Protein AF-A0A2N0MKH6-F1 (afdb_monomer_lite)

Structure (mmCIF, N/CA/C/O backbone):
data_AF-A0A2N0MKH6-F1
#
_entry.id   AF-A0A2N0MKH6-F1
#
loop_
_atom_site.group_PDB
_atom_site.id
_atom_site.type_symbol
_atom_site.label_atom_id
_atom_site.label_alt_id
_atom_site.label_comp_id
_atom_site.label_asym_id
_atom_site.label_entity_id
_atom_site.label_seq_id
_atom_site.pdbx_PDB_ins_code
_atom_site.Cartn_x
_atom_site.Cartn_y
_atom_site.Cartn_z
_atom_site.occupancy
_atom_site.B_iso_or_equiv
_atom_site.auth_seq_id
_atom_site.auth_comp_id
_atom_site.auth_asym_id
_atom_site.auth_atom_id
_atom_site.pdbx_PDB_model_num
ATOM 1 N N . MET A 1 1 ? 1.040 -14.514 -7.307 1.00 43.28 1 MET A N 1
ATOM 2 C CA . MET A 1 1 ? 0.356 -15.464 -6.395 1.00 43.28 1 MET A CA 1
ATOM 3 C C . MET A 1 1 ? 1.056 -15.602 -5.047 1.00 43.28 1 MET A C 1
ATOM 5 O O . MET A 1 1 ? 0.352 -15.608 -4.048 1.00 43.28 1 MET A O 1
ATOM 9 N N . GLU A 1 2 ? 2.393 -15.640 -4.971 1.00 41.84 2 GLU A N 1
ATOM 10 C CA . GLU A 1 2 ? 3.088 -15.714 -3.668 1.00 41.84 2 GLU A CA 1
ATOM 11 C C . GLU A 1 2 ? 2.855 -14.495 -2.769 1.00 41.84 2 GLU A C 1
ATOM 13 O O . GLU A 1 2 ? 2.613 -14.661 -1.583 1.00 41.84 2 GLU A O 1
ATOM 18 N N . VAL A 1 3 ? 2.811 -13.280 -3.322 1.00 47.44 3 VAL A N 1
ATOM 19 C CA . VAL A 1 3 ? 2.527 -12.060 -2.539 1.00 47.44 3 VAL A CA 1
ATOM 20 C C . VAL A 1 3 ? 1.121 -12.083 -1.932 1.00 47.44 3 VAL A C 1
ATOM 22 O O . VAL A 1 3 ? 0.944 -11.683 -0.789 1.00 47.44 3 VAL A O 1
ATOM 25 N N . VAL A 1 4 ? 0.133 -12.616 -2.658 1.00 45.94 4 VAL A N 1
ATOM 26 C CA . VAL A 1 4 ? -1.247 -12.766 -2.166 1.00 45.94 4 VAL A CA 1
ATOM 27 C C . VAL A 1 4 ? -1.306 -13.803 -1.046 1.00 45.94 4 VAL A C 1
ATOM 29 O O . VAL A 1 4 ? -1.965 -13.568 -0.041 1.00 45.94 4 VAL A O 1
ATOM 32 N N . TRP A 1 5 ? -0.569 -14.911 -1.171 1.00 51.84 5 TRP A N 1
ATOM 33 C CA . TRP A 1 5 ? -0.435 -15.906 -0.104 1.00 51.84 5 TRP A CA 1
ATOM 34 C C . TRP A 1 5 ? 0.293 -15.356 1.122 1.00 51.84 5 TRP A C 1
ATOM 36 O O . TRP A 1 5 ? -0.167 -15.568 2.237 1.00 51.84 5 TRP A O 1
ATOM 46 N N . VAL A 1 6 ? 1.377 -14.603 0.941 1.00 56.53 6 VAL A N 1
ATOM 47 C CA . VAL A 1 6 ? 2.110 -13.962 2.042 1.00 56.53 6 VAL A CA 1
ATOM 48 C C . VAL A 1 6 ? 1.250 -12.897 2.720 1.00 56.53 6 VAL A C 1
ATOM 50 O O . VAL A 1 6 ? 1.218 -12.845 3.945 1.00 56.53 6 VAL A O 1
ATOM 53 N N . ALA A 1 7 ? 0.497 -12.100 1.960 1.00 55.50 7 ALA A N 1
ATOM 54 C CA . ALA A 1 7 ? -0.448 -11.128 2.499 1.00 55.50 7 ALA A CA 1
ATOM 55 C C . ALA A 1 7 ? -1.605 -11.813 3.242 1.00 55.50 7 ALA A C 1
ATOM 57 O O . ALA A 1 7 ? -1.957 -11.378 4.332 1.00 55.50 7 ALA A O 1
ATOM 58 N N . LEU A 1 8 ? -2.147 -12.918 2.715 1.00 49.06 8 LEU A N 1
ATOM 59 C CA . LEU A 1 8 ? -3.172 -13.728 3.383 1.00 49.06 8 LEU A CA 1
ATOM 60 C C . LEU A 1 8 ? -2.652 -14.380 4.662 1.00 49.06 8 LEU A C 1
ATOM 62 O O . LEU A 1 8 ? -3.357 -14.382 5.663 1.00 49.06 8 LEU A O 1
ATOM 66 N N . VAL A 1 9 ? -1.426 -14.903 4.654 1.00 61.88 9 VAL A N 1
ATOM 67 C CA . VAL A 1 9 ? -0.789 -15.505 5.832 1.00 61.88 9 VAL A CA 1
ATOM 68 C C . VAL A 1 9 ? -0.462 -14.436 6.867 1.00 61.88 9 VAL A C 1
ATOM 70 O O . VAL A 1 9 ? -0.744 -14.635 8.042 1.00 61.88 9 VAL A O 1
ATOM 73 N N . ALA A 1 10 ? 0.061 -13.281 6.456 1.00 65.31 10 ALA A N 1
ATOM 74 C CA . ALA A 1 10 ? 0.315 -12.154 7.347 1.00 65.31 10 ALA A CA 1
ATOM 75 C C . ALA A 1 10 ? -0.990 -11.592 7.926 1.00 65.31 10 ALA A C 1
ATOM 77 O O . ALA A 1 10 ? -1.057 -11.302 9.117 1.00 65.31 10 ALA A O 1
ATOM 78 N N . PHE A 1 11 ? -2.047 -11.503 7.117 1.00 63.66 11 PHE A N 1
ATOM 79 C CA . PHE A 1 11 ? -3.376 -11.085 7.551 1.00 63.66 11 PHE A CA 1
ATOM 80 C C . PHE A 1 11 ? -4.000 -12.104 8.507 1.00 63.66 11 PHE A C 1
ATOM 82 O O . PHE A 1 11 ? -4.465 -11.724 9.575 1.00 63.66 11 PHE A O 1
ATOM 89 N N . ALA A 1 12 ? -3.954 -13.398 8.189 1.00 63.56 12 ALA A N 1
ATOM 90 C CA . ALA A 1 12 ? -4.432 -14.464 9.063 1.00 63.56 12 ALA A CA 1
ATOM 91 C C . ALA A 1 12 ? -3.624 -14.542 10.366 1.00 63.56 12 ALA A C 1
ATOM 93 O O . ALA A 1 12 ? -4.203 -14.760 11.426 1.00 63.56 12 ALA A O 1
ATOM 94 N N . ALA A 1 13 ? -2.312 -14.305 10.315 1.00 66.56 13 ALA A N 1
ATOM 95 C CA . ALA A 1 13 ? -1.457 -14.227 11.493 1.00 66.56 13 ALA A CA 1
ATOM 96 C C . ALA A 1 13 ? -1.773 -12.988 12.337 1.00 66.56 13 ALA A C 1
ATOM 98 O O . ALA A 1 13 ? -1.826 -13.090 13.557 1.00 66.56 13 ALA A O 1
ATOM 99 N N . LEU A 1 14 ? -2.039 -11.837 11.714 1.00 71.25 14 LEU A N 1
ATOM 100 C CA . LEU A 1 14 ? -2.413 -10.606 12.407 1.00 71.25 14 LEU A CA 1
ATOM 101 C C . LEU A 1 14 ? -3.806 -1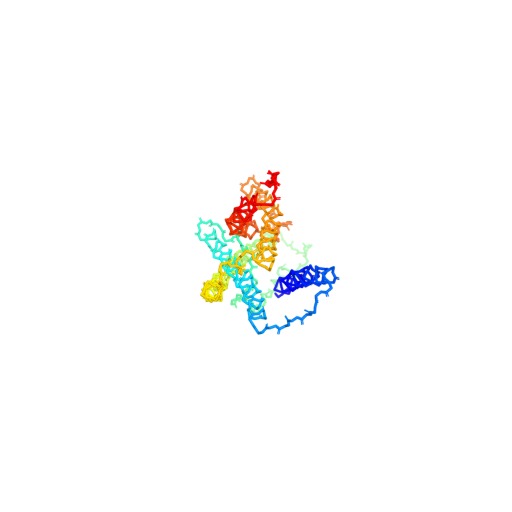0.719 13.035 1.00 71.25 14 LEU A C 1
ATOM 103 O O . LEU A 1 14 ? -3.975 -10.400 14.206 1.00 71.25 14 LEU A O 1
ATOM 107 N N . VAL A 1 15 ? -4.794 -11.219 12.291 1.00 65.62 15 VAL A N 1
ATOM 108 C CA . VAL A 1 15 ? -6.148 -11.490 12.795 1.00 65.62 15 VAL A CA 1
ATOM 109 C C . VAL A 1 15 ? -6.098 -12.555 13.884 1.00 65.62 15 VAL A C 1
ATOM 111 O O . VAL A 1 15 ? -6.703 -12.373 14.934 1.00 65.62 15 VAL A O 1
ATOM 114 N N . GLY A 1 16 ? -5.331 -13.627 13.680 1.00 68.25 16 GLY A N 1
ATOM 115 C CA . GLY A 1 16 ? -5.090 -14.663 14.679 1.00 68.25 16 GLY A CA 1
ATOM 116 C C . GLY A 1 16 ? -4.458 -14.091 15.943 1.00 68.25 16 GLY A C 1
ATOM 117 O O . GLY A 1 16 ? -4.950 -14.351 17.035 1.00 68.25 16 GLY A O 1
ATOM 118 N N . LEU A 1 17 ? -3.443 -13.236 15.814 1.00 69.69 17 LEU A N 1
ATOM 119 C CA . LEU A 1 17 ? -2.814 -12.545 16.938 1.00 69.69 17 LEU A CA 1
ATOM 120 C C . LEU A 1 17 ? -3.809 -11.626 17.650 1.00 69.69 17 LEU A C 1
ATOM 122 O O . LEU A 1 17 ? -3.893 -11.659 18.870 1.00 69.69 17 LEU A O 1
ATOM 126 N N . ILE A 1 18 ? -4.603 -10.849 16.914 1.00 68.88 18 ILE A N 1
ATOM 127 C CA . ILE A 1 18 ? -5.628 -9.965 17.480 1.00 68.88 18 ILE A CA 1
ATOM 128 C C . ILE A 1 18 ? -6.688 -10.780 18.223 1.00 68.88 18 ILE A C 1
ATOM 130 O O . ILE A 1 18 ? -7.057 -10.410 19.332 1.00 68.88 18 ILE A O 1
ATOM 134 N N . VAL A 1 19 ? -7.151 -11.901 17.666 1.00 69.50 19 VAL A N 1
ATOM 135 C CA . VAL A 1 19 ? -8.138 -12.789 18.301 1.00 69.50 19 VAL A CA 1
ATOM 136 C C . VAL A 1 19 ? -7.548 -13.481 19.527 1.00 69.50 19 VAL A C 1
ATOM 138 O O . VAL A 1 19 ? -8.212 -13.546 20.557 1.00 69.50 19 VAL A O 1
ATOM 141 N N . VAL A 1 20 ? -6.303 -13.951 19.460 1.00 70.31 20 VAL A N 1
ATOM 142 C CA . VAL A 1 20 ? -5.607 -14.581 20.592 1.00 70.31 20 VAL A CA 1
ATOM 143 C C . VAL A 1 20 ? -5.346 -13.568 21.700 1.00 70.31 20 VAL A C 1
ATOM 145 O O . VAL A 1 20 ? -5.555 -13.881 22.867 1.00 70.31 20 VAL A O 1
ATOM 148 N N . VAL A 1 21 ? -4.948 -12.342 21.364 1.00 68.31 21 VAL A N 1
ATOM 149 C CA . VAL A 1 21 ? -4.699 -11.281 22.346 1.00 68.31 21 VAL A CA 1
ATOM 150 C C . VAL A 1 21 ? -6.015 -10.772 22.929 1.00 68.31 21 VAL A C 1
ATOM 152 O O . VAL A 1 21 ? -6.148 -10.723 24.145 1.00 68.31 21 VAL A O 1
ATOM 155 N N . ALA A 1 22 ? -7.017 -10.449 22.109 1.00 62.84 22 ALA A N 1
ATOM 156 C CA . ALA A 1 22 ? -8.325 -9.998 22.587 1.00 62.84 22 ALA A CA 1
ATOM 157 C C . ALA A 1 22 ? -9.027 -11.087 23.409 1.00 62.84 22 ALA A C 1
ATOM 159 O O . ALA A 1 22 ? -9.495 -10.827 24.517 1.00 62.84 22 ALA A O 1
ATOM 160 N N . GLY A 1 23 ? -9.050 -12.316 22.890 1.00 70.19 23 GLY A N 1
ATOM 161 C CA . GLY A 1 23 ? -9.600 -13.485 23.564 1.00 70.19 23 GLY A CA 1
ATOM 162 C C . GLY A 1 23 ? -8.848 -13.791 24.853 1.00 70.19 23 GLY A C 1
ATOM 163 O O . GLY A 1 23 ? -9.475 -13.925 25.897 1.00 70.19 23 GLY A O 1
ATOM 164 N N . GLY A 1 24 ? -7.515 -13.815 24.813 1.00 71.75 24 GLY A N 1
ATOM 165 C CA . GLY A 1 24 ? -6.657 -14.060 25.971 1.00 71.75 24 GLY A CA 1
ATOM 166 C C . GLY A 1 24 ? -6.808 -13.001 27.059 1.00 71.75 24 GLY A C 1
ATOM 167 O O . GLY A 1 24 ? -6.931 -13.350 28.228 1.00 71.75 24 GLY A O 1
ATOM 168 N N . VAL A 1 25 ? -6.885 -11.719 26.695 1.00 69.56 25 VAL A N 1
ATOM 169 C CA . VAL A 1 25 ? -7.109 -10.614 27.642 1.00 69.56 25 VAL A CA 1
ATOM 170 C C . VAL A 1 25 ? -8.494 -10.715 28.281 1.00 69.56 25 VAL A C 1
ATOM 172 O O . VAL A 1 25 ? -8.607 -10.631 29.502 1.00 69.56 25 VAL A O 1
ATOM 175 N N . VAL A 1 26 ? -9.547 -10.952 27.493 1.00 71.19 26 VAL A N 1
ATOM 176 C CA . VAL A 1 26 ? -10.916 -11.121 28.015 1.00 71.19 26 VAL A CA 1
ATOM 177 C C . VAL A 1 26 ? -11.006 -12.342 28.935 1.00 71.19 26 VAL A C 1
ATOM 179 O O . VAL A 1 26 ? -11.590 -12.257 30.017 1.00 71.19 26 VAL A O 1
ATOM 182 N N . LEU A 1 27 ? -10.401 -13.461 28.534 1.00 70.06 27 LEU A N 1
ATOM 183 C CA . LEU A 1 27 ? -10.389 -14.706 29.298 1.00 70.06 27 LEU A CA 1
ATOM 184 C C . LEU A 1 27 ? -9.604 -14.547 30.606 1.00 70.06 27 LEU A C 1
ATOM 186 O O . LEU A 1 27 ? -10.096 -14.934 31.660 1.00 70.06 27 LEU A O 1
ATOM 190 N N . PHE A 1 28 ? -8.428 -13.917 30.558 1.00 70.75 28 PHE A N 1
ATOM 191 C CA . PHE A 1 28 ? -7.583 -13.660 31.725 1.00 70.75 28 PHE A CA 1
ATOM 192 C C . PHE A 1 28 ? -8.277 -12.755 32.746 1.00 70.75 28 PHE A C 1
ATOM 194 O O . PHE A 1 28 ? -8.277 -13.041 33.944 1.00 70.75 28 PHE A O 1
ATOM 201 N N . ILE A 1 29 ? -8.923 -11.685 32.278 1.00 69.62 29 ILE A N 1
ATOM 202 C CA . ILE A 1 29 ? -9.649 -10.759 33.151 1.00 69.62 29 ILE A CA 1
ATOM 203 C C . ILE A 1 29 ? -10.858 -11.453 33.787 1.00 69.62 29 ILE A C 1
ATOM 205 O O . ILE A 1 29 ? -11.062 -11.323 34.993 1.00 69.62 29 ILE A O 1
ATOM 209 N N . ARG A 1 30 ? -11.616 -12.255 33.026 1.00 66.00 30 ARG A N 1
ATOM 210 C CA . ARG A 1 30 ? -12.760 -13.008 33.570 1.00 66.00 30 ARG A CA 1
ATOM 211 C C . ARG A 1 30 ? -12.349 -14.131 34.523 1.00 66.00 30 ARG A C 1
ATOM 213 O O . ARG A 1 30 ? -12.992 -14.300 35.556 1.00 66.00 30 ARG A O 1
ATOM 220 N N . MET A 1 31 ? -11.254 -14.842 34.246 1.00 70.75 31 MET A N 1
ATOM 221 C CA . MET A 1 31 ? -10.686 -15.826 35.180 1.00 70.75 31 MET A CA 1
ATOM 222 C C . MET A 1 31 ? -10.274 -15.171 36.499 1.00 70.75 31 MET A C 1
ATOM 224 O O . MET A 1 31 ? -10.504 -15.736 37.567 1.00 70.75 31 MET A O 1
ATOM 228 N N . ARG A 1 32 ? -9.714 -13.958 36.437 1.00 72.75 32 ARG A N 1
ATOM 229 C CA . ARG A 1 32 ? -9.356 -13.187 37.631 1.00 72.75 32 ARG A CA 1
ATOM 230 C C . ARG A 1 32 ? -10.585 -12.702 38.408 1.00 72.75 32 ARG A C 1
ATOM 232 O O . ARG A 1 32 ? -10.528 -12.659 39.633 1.00 72.75 32 ARG A O 1
ATOM 239 N N . ALA A 1 33 ? -11.678 -12.370 37.720 1.00 70.31 33 ALA A N 1
ATOM 240 C CA . ALA A 1 33 ? -12.905 -11.851 38.328 1.00 70.31 33 ALA A CA 1
ATOM 241 C C . ALA A 1 33 ? -13.833 -12.932 38.926 1.00 70.31 33 ALA A C 1
ATOM 243 O O . ALA A 1 33 ? -14.736 -12.591 39.681 1.00 70.31 33 ALA A O 1
ATOM 244 N N . ARG A 1 34 ? -13.622 -14.227 38.621 1.00 66.69 34 ARG A N 1
ATOM 245 C CA . ARG A 1 34 ? -14.514 -15.350 39.005 1.00 66.69 34 ARG A CA 1
ATOM 246 C C . ARG A 1 34 ? -15.985 -15.153 38.598 1.00 66.69 34 ARG A C 1
ATOM 248 O O . ARG A 1 34 ? -16.878 -15.759 39.186 1.00 66.69 34 ARG A O 1
ATOM 255 N N . GLU A 1 35 ? -16.243 -14.329 37.590 1.00 61.34 35 GLU A N 1
ATOM 256 C CA . GLU A 1 35 ? -17.597 -14.078 37.102 1.00 61.34 35 GLU A CA 1
ATOM 257 C C . GLU A 1 35 ? -18.048 -15.181 36.131 1.00 61.34 35 GLU A C 1
ATOM 259 O O . GLU A 1 35 ? -17.262 -15.609 35.275 1.00 61.34 35 GLU A O 1
ATOM 264 N N . PRO A 1 36 ? -19.311 -15.641 36.211 1.00 62.75 36 PRO A N 1
ATOM 265 C CA . PRO A 1 36 ? -19.864 -16.560 35.226 1.00 62.75 36 PRO A CA 1
ATOM 266 C C . PRO A 1 36 ? -19.898 -15.899 33.839 1.00 62.75 36 PRO A C 1
ATOM 268 O O . PRO A 1 36 ? -20.269 -14.734 33.682 1.00 62.75 36 PRO A O 1
ATOM 271 N N . ILE A 1 37 ? -19.497 -16.650 32.810 1.00 61.22 37 ILE A N 1
ATOM 272 C CA . ILE A 1 37 ? -19.463 -16.177 31.422 1.00 61.22 37 ILE A CA 1
ATOM 273 C C . ILE A 1 37 ? -20.904 -16.057 30.908 1.00 61.22 37 ILE A C 1
ATOM 275 O O . ILE A 1 37 ? -21.441 -16.985 30.311 1.00 61.22 37 ILE A O 1
ATOM 279 N N . ASN A 1 38 ? -21.519 -14.894 31.099 1.00 62.78 38 ASN A N 1
ATOM 280 C CA . ASN A 1 38 ? -22.786 -14.573 30.450 1.00 62.78 38 ASN A CA 1
ATOM 281 C C . ASN A 1 38 ? -22.505 -14.165 28.995 1.00 62.78 38 ASN A C 1
ATOM 283 O O . ASN A 1 38 ? -22.033 -13.059 28.717 1.00 62.78 38 ASN A O 1
ATOM 287 N N . LEU A 1 39 ? -22.730 -15.098 28.066 1.00 69.50 39 LEU A N 1
ATOM 288 C CA . LEU A 1 39 ? -22.699 -14.872 26.616 1.00 69.50 39 LEU A CA 1
ATOM 289 C C . LEU A 1 39 ? -24.043 -14.308 26.151 1.00 69.50 39 LEU A C 1
ATOM 291 O O . LEU A 1 39 ? -24.776 -14.947 25.401 1.00 69.50 39 LEU A O 1
ATOM 295 N N . ASP A 1 40 ? -24.380 -13.118 26.634 1.00 82.19 40 ASP A N 1
ATOM 296 C CA . ASP A 1 40 ? -25.572 -12.424 26.161 1.00 82.19 40 ASP A CA 1
ATOM 297 C C . ASP A 1 40 ? -25.421 -12.057 24.671 1.00 82.19 40 ASP A C 1
ATOM 299 O O . ASP A 1 40 ? -24.330 -11.705 24.200 1.00 82.19 40 ASP A O 1
ATOM 303 N N . LEU A 1 41 ? -26.525 -12.114 23.924 1.00 84.19 41 LEU A N 1
ATOM 304 C CA . LEU A 1 41 ? -26.573 -11.809 22.494 1.00 84.19 41 LEU A CA 1
ATOM 305 C C . LEU A 1 41 ? -26.032 -10.402 22.212 1.00 84.19 41 LEU A C 1
ATOM 307 O O . LEU A 1 41 ? -25.327 -10.190 21.225 1.00 84.19 41 LEU A O 1
ATOM 311 N N . ARG A 1 42 ? -26.301 -9.451 23.113 1.00 86.19 42 ARG A N 1
ATOM 312 C CA . ARG A 1 42 ? -25.806 -8.074 23.010 1.00 86.19 42 ARG A CA 1
ATOM 313 C C . ARG A 1 42 ? -24.279 -8.003 23.070 1.00 86.19 42 ARG A C 1
ATOM 315 O O . ARG A 1 42 ? -23.670 -7.282 22.281 1.00 86.19 42 ARG A O 1
ATOM 322 N N . PHE A 1 43 ? -23.645 -8.779 23.951 1.00 83.19 43 PHE A N 1
ATOM 323 C CA . PHE A 1 43 ? -22.184 -8.850 24.034 1.00 83.19 43 PHE A CA 1
ATOM 324 C C . PHE A 1 43 ? -21.580 -9.473 22.769 1.00 83.19 43 PHE A C 1
ATOM 326 O O . PHE A 1 43 ? -20.622 -8.931 22.215 1.00 83.19 43 PHE A O 1
ATOM 333 N N . LEU A 1 44 ? -22.166 -10.573 22.283 1.00 84.12 44 LEU A N 1
ATOM 334 C CA . LEU A 1 44 ? -21.717 -11.250 21.063 1.00 84.12 44 LEU A CA 1
ATOM 335 C C . LEU A 1 44 ? -21.811 -10.337 19.835 1.00 84.12 44 LEU A C 1
ATOM 337 O O . LEU A 1 44 ? -20.858 -10.252 19.061 1.00 84.12 44 LEU A O 1
ATOM 341 N N . LEU A 1 45 ? -22.920 -9.607 19.691 1.00 88.25 45 LEU A N 1
ATOM 342 C CA . LEU A 1 45 ? -23.110 -8.657 18.598 1.00 88.25 45 LEU A CA 1
ATOM 343 C C . LEU A 1 45 ? -22.073 -7.528 18.643 1.00 88.25 45 LEU A C 1
ATOM 345 O O . LEU A 1 45 ? -21.501 -7.175 17.615 1.00 88.25 45 LEU A O 1
ATOM 349 N N . ARG A 1 46 ? -21.781 -6.983 19.830 1.00 87.81 46 ARG A N 1
ATOM 350 C CA . ARG A 1 46 ? -20.753 -5.943 19.987 1.00 87.81 46 ARG A CA 1
ATOM 351 C C . ARG A 1 46 ? -19.365 -6.458 19.634 1.00 87.81 46 ARG A C 1
ATOM 353 O O . ARG A 1 46 ? -18.645 -5.791 18.897 1.00 87.81 46 ARG A O 1
ATOM 360 N N . LEU A 1 47 ? -19.004 -7.650 20.105 1.00 83.75 47 LEU A N 1
ATOM 361 C CA . LEU A 1 47 ? -17.736 -8.281 19.744 1.00 83.75 47 LEU A CA 1
ATOM 362 C C . LEU A 1 47 ? -17.621 -8.467 18.224 1.00 83.75 47 LEU A C 1
ATOM 364 O O . LEU A 1 47 ? -16.605 -8.089 17.643 1.00 83.75 47 LEU A O 1
ATOM 368 N N . TYR A 1 48 ? -18.676 -8.978 17.582 1.00 87.12 48 TYR A N 1
ATOM 369 C CA . TYR A 1 48 ? -18.751 -9.114 16.127 1.00 87.12 48 TYR A CA 1
ATOM 370 C C . TYR A 1 48 ? -18.524 -7.773 15.417 1.00 87.12 48 TYR A C 1
ATOM 372 O O . TYR A 1 48 ? -17.640 -7.676 14.566 1.00 87.12 48 TYR A O 1
ATOM 380 N N . LEU A 1 49 ? -19.257 -6.724 15.805 1.00 91.75 49 LEU A N 1
ATOM 381 C CA . LEU A 1 49 ? -19.125 -5.397 15.200 1.00 91.75 49 LEU A CA 1
ATOM 382 C C . LEU A 1 49 ? -17.694 -4.869 15.315 1.00 91.75 49 LEU A C 1
ATOM 384 O O . LEU A 1 49 ? -17.158 -4.361 14.337 1.00 91.75 49 LEU A O 1
ATOM 388 N N . LEU A 1 50 ? -17.049 -5.014 16.475 1.00 88.62 50 LEU A N 1
ATOM 389 C CA . LEU A 1 50 ? -15.671 -4.558 16.667 1.00 88.62 50 LEU A CA 1
ATOM 390 C C . LEU A 1 50 ? -14.694 -5.300 15.756 1.00 88.62 50 LEU A C 1
ATOM 392 O O . LEU A 1 50 ? -13.877 -4.658 15.101 1.00 88.62 50 LEU A O 1
ATOM 396 N N . VAL A 1 51 ? -14.800 -6.627 15.674 1.00 85.25 51 VAL A N 1
ATOM 397 C CA . VAL A 1 51 ? -13.943 -7.439 14.798 1.00 85.25 51 VAL A CA 1
ATOM 398 C C . VAL A 1 51 ? -14.127 -7.036 13.336 1.00 85.25 51 VAL A C 1
ATOM 400 O O . VAL A 1 51 ? -13.141 -6.816 12.632 1.00 85.25 51 VAL A O 1
ATOM 403 N N . VAL A 1 52 ? -15.372 -6.874 12.881 1.00 90.50 52 VAL A N 1
ATOM 404 C CA . VAL A 1 52 ? -15.652 -6.511 11.486 1.00 90.50 52 VAL A CA 1
ATOM 405 C C . VAL A 1 52 ? -15.256 -5.068 11.176 1.00 90.50 52 VAL A C 1
ATOM 407 O O . VAL A 1 52 ? -14.767 -4.808 10.080 1.00 90.50 52 VAL A O 1
ATOM 410 N N . ILE A 1 53 ? -15.366 -4.135 12.128 1.00 93.31 53 ILE A N 1
ATOM 411 C CA . ILE A 1 53 ? -14.840 -2.769 11.968 1.00 93.31 53 ILE A CA 1
ATOM 412 C C . ILE A 1 53 ? -13.327 -2.806 11.740 1.00 93.31 53 ILE A C 1
ATOM 414 O O . ILE A 1 53 ? -12.847 -2.129 10.832 1.00 93.31 53 ILE A O 1
ATOM 418 N N . VAL A 1 54 ? -12.576 -3.598 12.517 1.00 90.50 54 VAL A N 1
ATOM 419 C CA . VAL A 1 54 ? -11.122 -3.739 12.315 1.00 90.50 54 VAL A CA 1
ATOM 420 C C . VAL A 1 54 ? -10.826 -4.356 10.951 1.00 90.50 54 VAL A C 1
ATOM 422 O O . VAL A 1 54 ? -10.020 -3.808 10.202 1.00 90.50 54 VAL A O 1
ATOM 425 N N . ALA A 1 55 ? -11.498 -5.453 10.596 1.00 87.75 55 ALA A N 1
ATOM 426 C CA . ALA A 1 55 ? -11.304 -6.112 9.307 1.00 87.75 55 ALA A CA 1
ATOM 427 C C . ALA A 1 55 ? -11.621 -5.174 8.128 1.00 87.75 55 ALA A C 1
ATOM 429 O O . ALA A 1 55 ? -10.815 -5.040 7.211 1.00 87.75 55 ALA A O 1
ATOM 430 N N . GLY A 1 56 ? -12.753 -4.467 8.182 1.00 92.44 56 GLY A N 1
ATOM 431 C CA . GLY A 1 56 ? -13.148 -3.485 7.174 1.00 92.44 56 GLY A CA 1
ATOM 432 C C . GLY A 1 56 ? -12.150 -2.335 7.060 1.00 92.44 56 GLY A C 1
ATOM 433 O O . GLY A 1 56 ? -11.799 -1.944 5.951 1.00 92.44 56 GLY A O 1
ATOM 434 N N . LEU A 1 57 ? -11.631 -1.839 8.189 1.00 95.69 57 LEU A N 1
ATOM 435 C CA . LEU A 1 57 ? -10.617 -0.784 8.208 1.00 95.69 57 LEU A CA 1
ATOM 436 C C . LEU A 1 57 ? -9.292 -1.244 7.582 1.00 95.69 57 LEU A C 1
ATOM 438 O O . LEU A 1 57 ? -8.649 -0.463 6.882 1.00 95.69 57 LEU A O 1
ATOM 442 N N . LEU A 1 58 ? -8.890 -2.502 7.785 1.00 92.62 58 LEU A N 1
ATOM 443 C CA . LEU A 1 58 ? -7.714 -3.081 7.127 1.00 92.62 58 LEU A CA 1
ATOM 444 C C . LEU A 1 58 ? -7.918 -3.203 5.609 1.00 92.62 58 LEU A C 1
ATOM 446 O O . LEU A 1 58 ? -7.047 -2.784 4.851 1.00 92.62 58 LEU A O 1
ATOM 450 N N . VAL A 1 59 ? -9.077 -3.698 5.157 1.00 95.06 59 VAL A N 1
ATOM 451 C CA . VAL A 1 59 ? -9.409 -3.785 3.719 1.00 95.06 59 VAL A CA 1
ATOM 452 C C . VAL A 1 59 ? -9.452 -2.391 3.083 1.00 95.06 59 VAL A C 1
ATOM 454 O O . VAL A 1 59 ? -8.873 -2.176 2.020 1.00 95.06 59 VAL A O 1
ATOM 457 N N . PHE A 1 60 ? -10.060 -1.419 3.767 1.00 97.12 60 PHE A N 1
ATOM 458 C CA . PHE A 1 60 ? -10.061 -0.016 3.352 1.00 97.12 60 PHE A CA 1
ATOM 459 C C . PHE A 1 60 ? -8.638 0.540 3.226 1.00 97.12 60 PHE A C 1
ATOM 461 O O . PHE A 1 60 ? -8.315 1.192 2.237 1.00 97.12 60 PHE A O 1
ATOM 468 N N . THR A 1 61 ? -7.774 0.250 4.204 1.00 96.19 61 THR A N 1
ATOM 469 C CA . THR A 1 61 ? -6.371 0.694 4.213 1.00 96.19 61 THR A CA 1
ATOM 470 C C . THR A 1 61 ? -5.601 0.109 3.032 1.00 96.19 61 THR A C 1
ATOM 472 O O . THR A 1 61 ? -4.863 0.836 2.370 1.00 96.19 61 THR A O 1
ATOM 475 N N . GLN A 1 62 ? -5.800 -1.177 2.727 1.00 95.00 62 GLN A N 1
ATOM 476 C CA . GLN A 1 62 ? -5.200 -1.823 1.558 1.00 95.00 62 GLN A CA 1
ATOM 477 C C . GLN A 1 62 ? -5.649 -1.144 0.257 1.00 95.00 62 GLN A C 1
ATOM 479 O O . GLN A 1 62 ? -4.817 -0.797 -0.580 1.00 95.00 62 GLN A O 1
ATOM 484 N N . GLY A 1 63 ? -6.952 -0.893 0.107 1.00 95.69 63 GLY A N 1
ATOM 485 C CA . GLY A 1 63 ? -7.498 -0.202 -1.062 1.00 95.69 63 GLY A CA 1
ATOM 486 C C . GLY A 1 63 ? -6.960 1.220 -1.232 1.00 95.69 63 GLY A C 1
ATOM 487 O O . GLY A 1 63 ? -6.512 1.593 -2.316 1.00 95.69 63 GLY A O 1
ATOM 488 N N . ALA A 1 64 ? -6.935 2.000 -0.149 1.00 98.00 64 ALA A N 1
ATOM 489 C CA . ALA A 1 64 ? -6.384 3.354 -0.142 1.00 98.00 64 ALA A CA 1
ATOM 490 C C . ALA A 1 64 ? -4.881 3.374 -0.470 1.00 98.00 64 ALA A C 1
ATOM 492 O O . ALA A 1 64 ? -4.433 4.218 -1.246 1.00 98.00 64 ALA A O 1
ATOM 493 N N . SER A 1 65 ? -4.115 2.413 0.049 1.00 96.81 65 SER A N 1
ATOM 494 C CA . SER A 1 65 ? -2.693 2.259 -0.264 1.00 96.81 65 SER A CA 1
ATOM 495 C C . SER A 1 65 ? -2.463 1.934 -1.747 1.00 96.81 65 SER A C 1
ATOM 497 O O . SER A 1 65 ? -1.659 2.594 -2.403 1.00 96.81 65 SER A O 1
ATOM 499 N N . ASN A 1 66 ? -3.227 0.998 -2.316 1.00 95.56 66 ASN A N 1
ATOM 500 C CA . ASN A 1 66 ? -3.159 0.657 -3.741 1.00 95.56 66 ASN A CA 1
ATOM 501 C C . ASN A 1 66 ? -3.539 1.843 -4.651 1.00 95.56 66 ASN A C 1
ATOM 503 O O . ASN A 1 66 ? -2.937 2.037 -5.708 1.00 95.56 66 ASN A O 1
ATOM 507 N N . LEU A 1 67 ? -4.490 2.683 -4.232 1.00 97.00 67 LEU A N 1
ATOM 508 C CA . LEU A 1 67 ? -4.819 3.918 -4.950 1.00 97.00 67 LEU A CA 1
ATOM 509 C C . LEU A 1 67 ? -3.693 4.950 -4.899 1.00 97.00 67 LEU A C 1
ATOM 511 O O . LEU A 1 67 ? -3.411 5.587 -5.912 1.00 97.00 67 LEU A O 1
ATOM 515 N N . LEU A 1 68 ? -3.025 5.105 -3.753 1.00 97.62 68 LEU A N 1
ATOM 516 C CA . LEU A 1 68 ? -1.846 5.969 -3.654 1.00 97.62 68 LEU A CA 1
ATOM 517 C C . LEU A 1 68 ? -0.701 5.461 -4.536 1.00 97.62 68 LEU A C 1
ATOM 519 O O . LEU A 1 68 ? -0.069 6.264 -5.213 1.00 97.62 68 LEU A O 1
ATOM 523 N N . LEU A 1 69 ? -0.476 4.145 -4.589 1.00 95.44 69 LEU A N 1
ATOM 524 C CA . LEU A 1 69 ? 0.481 3.507 -5.501 1.00 95.44 69 LEU A CA 1
ATOM 525 C C . LEU A 1 69 ? 0.210 3.869 -6.967 1.00 95.44 69 LEU A C 1
ATOM 527 O O . LEU A 1 69 ? 1.128 4.297 -7.675 1.00 95.44 69 LEU A O 1
ATOM 531 N N . ALA A 1 70 ? -1.047 3.743 -7.402 1.00 95.06 70 ALA A N 1
ATOM 532 C CA . ALA A 1 70 ? -1.470 4.130 -8.744 1.00 95.06 70 ALA A CA 1
ATOM 533 C C . ALA A 1 70 ? -1.308 5.643 -8.970 1.00 95.06 70 ALA A C 1
ATOM 535 O O . ALA A 1 70 ? -0.859 6.064 -10.034 1.00 95.06 70 ALA A O 1
ATOM 536 N N . GLY A 1 71 ? -1.597 6.455 -7.949 1.00 95.88 71 GLY A N 1
ATOM 537 C CA . GLY A 1 71 ? -1.369 7.898 -7.960 1.00 95.88 71 GLY A CA 1
ATOM 538 C C . GLY A 1 71 ? 0.103 8.264 -8.155 1.00 95.88 71 GLY A C 1
ATOM 539 O O . GLY A 1 71 ? 0.411 9.085 -9.013 1.00 95.88 71 GLY A O 1
ATOM 540 N N . PHE A 1 72 ? 1.021 7.620 -7.429 1.00 95.50 72 PHE A N 1
ATOM 541 C CA . PHE A 1 72 ? 2.466 7.823 -7.588 1.00 95.50 72 PHE A CA 1
ATOM 542 C C . PHE A 1 72 ? 2.951 7.433 -8.985 1.00 95.50 72 PHE A C 1
ATOM 544 O O . PHE A 1 72 ? 3.741 8.161 -9.580 1.00 95.50 72 PHE A O 1
ATOM 551 N N . ALA A 1 73 ? 2.433 6.332 -9.530 1.00 93.69 73 ALA A N 1
ATOM 552 C CA . ALA A 1 73 ? 2.745 5.897 -10.887 1.00 93.69 73 ALA A CA 1
ATOM 553 C C . ALA A 1 73 ? 2.217 6.871 -11.954 1.00 93.69 73 ALA A C 1
ATOM 555 O O . ALA A 1 73 ? 2.859 7.062 -12.979 1.00 93.69 73 ALA A O 1
ATOM 556 N N . ALA A 1 74 ? 1.066 7.507 -11.713 1.00 92.62 74 ALA A N 1
ATOM 557 C CA . ALA A 1 74 ? 0.477 8.466 -12.643 1.00 92.62 74 ALA A CA 1
ATOM 558 C C . ALA A 1 74 ? 1.219 9.814 -12.686 1.00 92.62 74 ALA A C 1
ATOM 560 O O . ALA A 1 74 ? 1.258 10.444 -13.739 1.00 92.62 74 ALA A O 1
ATOM 561 N N . ILE A 1 75 ? 1.783 10.269 -11.559 1.00 92.69 75 ILE A N 1
ATOM 562 C CA . ILE A 1 75 ? 2.522 11.545 -11.478 1.00 92.69 75 ILE A CA 1
ATOM 563 C C . ILE A 1 75 ? 4.024 11.401 -11.744 1.00 92.69 75 ILE A C 1
ATOM 565 O O . ILE A 1 75 ? 4.678 12.382 -12.088 1.00 92.69 75 ILE A O 1
ATOM 569 N N . GLY A 1 76 ? 4.575 10.209 -11.516 1.00 88.50 76 GLY A N 1
ATOM 570 C CA . GLY A 1 76 ? 5.997 9.915 -11.622 1.00 88.50 76 GLY A CA 1
ATOM 571 C C . GLY A 1 76 ? 6.258 8.811 -12.635 1.00 88.50 76 GLY A C 1
ATOM 572 O O . GLY A 1 76 ? 5.816 8.878 -13.777 1.00 88.50 76 GLY A O 1
ATOM 573 N N . ASP A 1 77 ? 7.000 7.796 -12.206 1.00 87.19 77 ASP A N 1
ATOM 574 C CA . ASP A 1 77 ? 7.333 6.641 -13.030 1.00 87.19 77 ASP A CA 1
ATOM 575 C C . ASP A 1 77 ? 6.616 5.394 -12.505 1.00 87.19 77 ASP A C 1
ATOM 577 O O . ASP A 1 77 ? 6.586 5.141 -11.297 1.00 87.19 77 ASP A O 1
ATOM 581 N N . ASN A 1 78 ? 6.082 4.570 -13.407 1.00 89.75 78 ASN A N 1
ATOM 582 C CA . ASN A 1 78 ? 5.460 3.301 -13.048 1.00 89.75 78 ASN A CA 1
ATOM 583 C C . ASN A 1 78 ? 6.421 2.403 -12.257 1.00 89.75 78 ASN A C 1
ATOM 585 O O . ASN A 1 78 ? 5.971 1.689 -11.363 1.00 89.75 78 ASN A O 1
ATOM 589 N N . GLN A 1 79 ? 7.729 2.456 -12.534 1.00 89.56 79 GLN A N 1
ATOM 590 C CA . GLN A 1 79 ? 8.717 1.616 -11.844 1.00 89.56 79 GLN A CA 1
ATOM 591 C C . GLN A 1 79 ? 8.965 2.013 -10.377 1.00 89.56 79 GLN A C 1
ATOM 593 O O . GLN A 1 79 ? 9.510 1.220 -9.610 1.00 89.56 79 GLN A O 1
ATOM 598 N N . PHE A 1 80 ? 8.529 3.209 -9.963 1.00 90.81 80 PHE A N 1
ATOM 599 C CA . PHE A 1 80 ? 8.534 3.618 -8.556 1.00 90.81 80 PHE A CA 1
ATOM 600 C C . PHE A 1 80 ? 7.535 2.800 -7.725 1.00 90.81 80 PHE A C 1
ATOM 602 O O . PHE A 1 80 ? 7.796 2.475 -6.563 1.00 90.81 80 PHE A O 1
ATOM 609 N N . SER A 1 81 ? 6.389 2.471 -8.327 1.00 92.31 81 SER A N 1
ATOM 610 C CA . SER A 1 81 ? 5.253 1.821 -7.666 1.00 92.31 81 SER A CA 1
ATOM 611 C C . SER A 1 81 ? 5.124 0.335 -7.994 1.00 92.31 81 SER A C 1
ATOM 613 O O . SER A 1 81 ? 4.690 -0.436 -7.141 1.00 92.31 81 SER A O 1
ATOM 615 N N . TYR A 1 82 ? 5.486 -0.075 -9.211 1.00 91.25 82 TYR A N 1
ATOM 616 C CA . TYR A 1 82 ? 5.172 -1.394 -9.755 1.00 91.25 82 TYR A CA 1
ATOM 617 C C . TYR A 1 82 ? 6.404 -2.124 -10.289 1.00 91.25 82 TYR A C 1
ATOM 619 O O . TYR A 1 82 ? 7.351 -1.528 -10.801 1.00 91.25 82 TYR A O 1
ATOM 627 N N . SER A 1 83 ? 6.360 -3.453 -10.197 1.00 88.88 83 SER A N 1
ATOM 628 C CA . SER A 1 83 ? 7.243 -4.346 -10.952 1.00 88.88 83 SER A CA 1
ATOM 629 C C . SER A 1 83 ? 6.604 -4.687 -12.301 1.00 88.88 83 SER A C 1
ATOM 631 O O . SER A 1 83 ? 5.388 -4.891 -12.344 1.00 88.88 83 SER A O 1
ATOM 633 N N . PRO A 1 84 ? 7.381 -4.814 -13.392 1.00 87.69 84 PRO A N 1
ATOM 634 C CA . PRO A 1 84 ? 6.842 -5.264 -14.667 1.00 87.69 84 PRO A CA 1
ATOM 635 C C . PRO A 1 84 ? 6.304 -6.691 -14.534 1.00 87.69 84 PRO A C 1
ATOM 637 O O . PRO A 1 84 ? 7.029 -7.606 -14.137 1.00 87.69 84 PRO A O 1
ATOM 640 N N . VAL A 1 85 ? 5.039 -6.889 -14.896 1.00 89.56 85 VAL A N 1
ATOM 641 C CA . VAL A 1 85 ? 4.467 -8.230 -15.043 1.00 89.56 85 VAL A CA 1
ATOM 642 C C . VAL A 1 85 ? 4.879 -8.790 -16.402 1.00 89.56 85 VAL A C 1
ATOM 644 O O . VAL A 1 85 ? 4.977 -8.060 -17.389 1.00 89.56 85 VAL A O 1
ATOM 647 N N . TYR A 1 86 ? 5.146 -10.093 -16.462 1.00 86.62 86 TYR A N 1
ATOM 648 C CA . TYR A 1 86 ? 5.438 -10.743 -17.732 1.00 86.62 86 TYR A CA 1
ATOM 649 C C . TYR A 1 86 ? 4.201 -10.720 -18.632 1.00 86.62 86 TYR A C 1
ATOM 651 O O . TYR A 1 86 ? 3.130 -11.183 -18.241 1.00 86.62 86 TYR A O 1
ATOM 659 N N . ILE A 1 87 ? 4.375 -10.216 -19.849 1.00 88.19 87 ILE A N 1
ATOM 660 C CA . ILE A 1 87 ? 3.345 -10.215 -20.881 1.00 88.19 87 ILE A CA 1
ATOM 661 C C . ILE A 1 87 ? 3.838 -10.956 -22.119 1.00 88.19 87 ILE A C 1
ATOM 663 O O . ILE A 1 87 ? 5.025 -10.919 -22.463 1.00 88.19 87 ILE A O 1
ATOM 667 N N . PHE A 1 88 ? 2.889 -11.589 -22.798 1.00 86.88 88 PHE A N 1
ATOM 668 C CA . PHE A 1 88 ? 3.109 -12.168 -24.111 1.00 86.88 88 PHE A CA 1
ATOM 669 C C . PHE A 1 88 ? 2.997 -11.076 -25.170 1.00 86.88 88 PHE A C 1
ATOM 671 O O . PHE A 1 88 ? 1.975 -10.396 -25.267 1.00 86.88 88 PHE A O 1
ATOM 678 N N . LEU A 1 89 ? 4.052 -10.920 -25.961 1.00 85.81 89 LEU A N 1
ATOM 679 C CA . LEU A 1 89 ? 4.051 -10.082 -27.150 1.00 85.81 89 LEU A CA 1
ATOM 680 C C . LEU A 1 89 ? 3.617 -10.926 -28.358 1.00 85.81 89 LEU A C 1
ATOM 682 O O . LEU A 1 89 ? 3.925 -12.119 -28.409 1.00 85.81 89 LEU A O 1
ATOM 686 N N . PRO A 1 90 ? 2.964 -10.336 -29.377 1.00 81.69 90 PRO A N 1
ATOM 687 C CA . PRO A 1 90 ? 2.582 -11.063 -30.591 1.00 81.69 90 PRO A CA 1
ATOM 688 C C . PRO A 1 90 ? 3.749 -11.810 -31.263 1.00 81.69 90 PRO A C 1
ATOM 690 O O . PRO A 1 90 ? 3.558 -12.898 -31.801 1.00 81.69 90 PRO A O 1
ATOM 693 N N . GLY A 1 91 ? 4.966 -11.258 -31.179 1.00 76.00 91 GLY A N 1
ATOM 694 C CA . GLY A 1 91 ? 6.188 -11.863 -31.717 1.00 76.00 91 GLY A CA 1
ATOM 695 C C . GLY A 1 91 ? 6.710 -13.084 -30.949 1.00 76.00 91 GLY A C 1
ATOM 696 O O . GLY A 1 91 ? 7.527 -13.816 -31.494 1.00 76.00 91 GLY A O 1
ATOM 697 N N . ASP A 1 92 ? 6.230 -13.360 -29.731 1.00 82.06 92 ASP A N 1
ATOM 698 C CA . ASP A 1 92 ? 6.695 -14.512 -28.936 1.00 82.06 92 ASP A CA 1
ATOM 699 C C . ASP A 1 92 ? 6.266 -15.859 -29.529 1.00 82.06 92 ASP A C 1
ATOM 701 O O . ASP A 1 92 ? 6.927 -16.875 -29.317 1.00 82.06 92 ASP A O 1
ATOM 705 N N . ASN A 1 93 ? 5.173 -15.857 -30.295 1.00 80.25 93 ASN A N 1
ATOM 706 C CA . ASN A 1 93 ? 4.671 -17.034 -31.002 1.00 80.25 93 ASN A CA 1
ATOM 707 C C . ASN A 1 93 ? 5.264 -17.175 -32.411 1.00 80.25 93 ASN A C 1
ATOM 709 O O . ASN A 1 93 ? 4.998 -18.171 -33.087 1.00 80.25 93 ASN A O 1
ATOM 713 N N . ALA A 1 94 ? 6.036 -16.189 -32.880 1.00 77.81 94 ALA A N 1
ATOM 714 C CA . ALA A 1 94 ? 6.689 -16.288 -34.175 1.00 77.81 94 ALA A CA 1
ATOM 715 C C . ALA A 1 94 ? 7.772 -17.381 -34.122 1.00 77.81 94 ALA A C 1
ATOM 717 O O . ALA A 1 94 ? 8.482 -17.496 -33.115 1.00 77.81 94 ALA A O 1
ATOM 718 N N . PRO A 1 95 ? 7.937 -18.188 -35.187 1.00 77.31 95 PRO A N 1
ATOM 719 C CA . PRO A 1 95 ? 9.069 -19.096 -35.292 1.00 77.31 95 PRO A CA 1
ATOM 720 C C . PRO A 1 95 ? 10.359 -18.321 -35.038 1.00 77.31 95 PRO A C 1
ATOM 722 O O . PRO A 1 95 ? 10.580 -17.271 -35.646 1.00 77.31 95 PRO A O 1
ATOM 725 N N . ARG A 1 96 ? 11.201 -18.819 -34.122 1.00 75.06 96 ARG A N 1
ATOM 726 C CA . ARG A 1 96 ? 12.492 -18.176 -33.862 1.00 75.06 96 ARG A CA 1
ATOM 727 C C . ARG A 1 96 ? 13.241 -18.067 -35.190 1.00 75.06 96 ARG A C 1
ATOM 729 O O . ARG A 1 96 ? 13.310 -19.077 -35.898 1.00 75.06 96 ARG A O 1
ATOM 736 N N . PRO A 1 97 ? 13.787 -16.887 -35.530 1.00 75.00 97 PRO A N 1
ATOM 737 C CA . PRO A 1 97 ? 14.550 -16.740 -36.755 1.00 75.00 97 PRO A CA 1
ATOM 738 C C . PRO A 1 97 ? 15.662 -17.787 -36.754 1.00 75.00 97 PRO A C 1
ATOM 740 O O . PRO A 1 97 ? 16.380 -17.940 -35.760 1.00 75.00 97 PRO A O 1
ATOM 743 N N . SER A 1 98 ? 15.741 -18.569 -37.831 1.00 81.25 98 SER A N 1
ATOM 744 C CA . SER A 1 98 ? 16.799 -19.563 -37.976 1.00 81.25 98 SER A CA 1
ATOM 745 C C . SER A 1 98 ? 18.158 -18.857 -37.940 1.00 81.25 98 SER A C 1
ATOM 747 O O . SER A 1 98 ? 18.260 -17.741 -38.459 1.00 81.25 98 SER A O 1
ATOM 749 N N . PRO A 1 99 ? 19.189 -19.470 -37.330 1.00 84.50 99 PRO A N 1
ATOM 750 C CA . PRO A 1 99 ? 20.529 -18.904 -37.350 1.00 84.50 99 PRO A CA 1
ATOM 751 C C . PRO A 1 99 ? 20.953 -18.611 -38.789 1.00 84.50 99 PRO A C 1
ATOM 753 O O . PRO A 1 99 ? 20.724 -19.431 -39.683 1.00 84.50 99 PRO A O 1
ATOM 756 N N . SER A 1 100 ? 21.548 -17.444 -39.016 1.00 85.12 100 SER A N 1
ATOM 757 C CA . SER A 1 100 ? 22.103 -17.100 -40.323 1.00 85.12 100 SER A CA 1
ATOM 758 C C . SER A 1 100 ? 23.211 -18.097 -40.693 1.00 85.12 100 SER A C 1
ATOM 760 O O . SER A 1 100 ? 23.931 -18.550 -39.800 1.00 85.12 100 SER A O 1
ATOM 762 N N . PRO A 1 101 ? 23.417 -18.424 -41.985 1.00 87.31 101 PRO A N 1
ATOM 763 C CA . PRO A 1 101 ? 24.557 -19.235 -42.418 1.00 87.31 101 PRO A CA 1
ATOM 764 C C . PRO A 1 101 ? 25.907 -18.726 -41.884 1.00 87.31 101 PRO A C 1
ATOM 766 O O . PRO A 1 101 ? 26.784 -19.530 -41.577 1.00 87.31 101 PRO A O 1
ATOM 769 N N . LEU A 1 102 ? 26.048 -17.407 -41.696 1.00 85.81 102 LEU A N 1
ATOM 770 C CA . LEU A 1 102 ? 27.237 -16.783 -41.103 1.00 85.81 102 LEU A CA 1
ATOM 771 C C . LEU A 1 102 ? 27.404 -17.095 -39.607 1.00 85.81 102 LEU A C 1
ATOM 773 O O . LEU A 1 102 ? 28.527 -17.173 -39.125 1.00 85.81 102 LEU A O 1
ATOM 777 N N . GLU A 1 103 ? 26.309 -17.300 -38.871 1.00 85.25 103 GLU A N 1
ATOM 778 C CA . GLU A 1 103 ? 26.340 -17.678 -37.449 1.00 85.25 103 GLU A CA 1
ATOM 779 C C . GLU A 1 103 ? 26.690 -19.157 -37.240 1.00 85.25 103 GLU A C 1
ATOM 781 O O . GLU A 1 103 ? 27.087 -19.547 -36.143 1.00 85.25 103 GLU A O 1
ATOM 786 N N . LEU A 1 104 ? 26.512 -19.979 -38.277 1.00 88.12 104 LEU A N 1
ATOM 787 C CA . LEU A 1 104 ? 26.802 -21.413 -38.258 1.00 88.12 104 LEU A CA 1
ATOM 788 C C . LEU A 1 104 ? 28.230 -21.739 -38.719 1.00 88.12 104 LEU A C 1
ATOM 790 O O . LEU A 1 104 ? 28.707 -22.844 -38.461 1.00 88.12 104 LEU A O 1
ATOM 794 N N . LYS A 1 105 ? 28.899 -20.808 -39.406 1.00 89.25 105 LYS A N 1
ATOM 795 C CA . LYS A 1 105 ? 30.270 -20.971 -39.902 1.00 89.25 105 LYS A CA 1
ATOM 796 C C . LYS A 1 105 ? 31.278 -20.827 -38.755 1.00 89.25 105 LYS A C 1
ATOM 798 O O . LYS A 1 105 ? 31.100 -19.988 -37.871 1.00 89.25 105 LYS A O 1
ATOM 803 N N . ASP A 1 106 ? 32.344 -21.632 -38.763 1.00 89.00 106 ASP A N 1
ATOM 804 C CA . ASP A 1 106 ? 33.408 -21.510 -37.759 1.00 89.00 106 ASP A CA 1
ATOM 805 C C . ASP A 1 106 ? 34.084 -20.135 -37.880 1.00 89.00 106 ASP A C 1
ATOM 807 O O . ASP A 1 106 ? 34.388 -19.659 -38.977 1.00 89.00 106 ASP A O 1
ATOM 811 N N . ARG A 1 107 ? 34.356 -19.490 -36.741 1.00 84.81 107 ARG A N 1
ATOM 812 C CA . ARG A 1 107 ? 34.993 -18.169 -36.694 1.00 84.81 107 ARG A CA 1
ATOM 813 C C . ARG A 1 107 ? 36.368 -18.161 -37.358 1.00 84.81 107 ARG A C 1
ATOM 815 O O . ARG A 1 107 ? 36.778 -17.124 -37.882 1.00 84.81 107 ARG A O 1
ATOM 822 N N . ALA A 1 108 ? 37.067 -19.298 -37.337 1.00 87.44 108 ALA A N 1
ATOM 823 C CA . ALA A 1 108 ? 38.361 -19.464 -37.992 1.00 87.44 108 ALA A CA 1
ATOM 824 C C . ALA A 1 108 ? 38.268 -19.440 -39.531 1.00 87.44 108 ALA A C 1
ATOM 826 O O . ALA A 1 108 ? 39.242 -19.082 -40.189 1.00 87.44 108 ALA A O 1
ATOM 827 N N . GLU A 1 109 ? 37.102 -19.764 -40.097 1.00 90.12 109 GLU A N 1
ATOM 828 C CA . GLU A 1 109 ? 36.866 -19.868 -41.543 1.00 90.12 109 GLU A CA 1
ATOM 829 C C . GLU A 1 109 ? 36.216 -18.612 -42.150 1.00 90.12 109 GLU A C 1
ATOM 831 O O . GLU A 1 109 ? 35.984 -18.551 -43.361 1.00 90.12 109 GLU A O 1
ATOM 836 N N . LEU A 1 110 ? 35.897 -17.606 -41.329 1.00 89.69 110 LEU A N 1
ATOM 837 C CA . LEU A 1 110 ? 35.333 -16.339 -41.795 1.00 89.69 110 LEU A CA 1
ATOM 838 C C . LEU A 1 110 ? 36.415 -15.468 -42.445 1.00 89.69 110 LEU A C 1
ATOM 840 O O . LEU A 1 110 ? 37.439 -15.168 -41.822 1.00 89.69 110 LEU A O 1
ATOM 844 N N . THR A 1 111 ? 36.146 -15.015 -43.668 1.00 93.38 111 THR A N 1
ATOM 845 C CA . THR A 1 111 ? 36.884 -13.917 -44.310 1.00 93.38 111 THR A CA 1
ATOM 846 C C . THR A 1 111 ? 36.633 -12.599 -43.572 1.00 93.38 111 THR A C 1
ATOM 848 O O . THR A 1 111 ? 35.650 -12.470 -42.843 1.00 93.38 111 THR A O 1
ATOM 851 N N . ASP A 1 112 ? 37.491 -11.594 -43.757 1.00 93.31 112 ASP A N 1
ATOM 852 C CA . ASP A 1 112 ? 37.339 -10.314 -43.048 1.00 93.31 112 ASP A CA 1
ATOM 853 C C . ASP A 1 112 ? 36.011 -9.603 -43.376 1.00 93.31 112 ASP A C 1
ATOM 855 O O . ASP A 1 112 ? 35.377 -9.069 -42.471 1.00 93.31 112 ASP A O 1
ATOM 859 N N . SER A 1 113 ? 35.532 -9.704 -44.624 1.00 92.31 113 SER A N 1
ATOM 860 C CA . SER A 1 113 ? 34.204 -9.205 -45.024 1.00 92.31 113 SER A CA 1
ATOM 861 C C . SER A 1 113 ? 33.071 -9.953 -44.311 1.00 92.31 113 SER A C 1
ATOM 863 O O . SER A 1 113 ? 32.159 -9.331 -43.780 1.00 92.31 113 SER A O 1
ATOM 865 N N . GLU A 1 114 ? 33.136 -11.289 -44.235 1.00 92.19 114 GLU A N 1
ATOM 866 C CA . GLU A 1 114 ? 32.110 -12.089 -43.547 1.00 92.19 114 GLU A CA 1
ATOM 867 C C . GLU A 1 114 ? 32.100 -11.846 -42.027 1.00 92.19 114 GLU A C 1
ATOM 869 O O . GLU A 1 114 ? 31.053 -11.957 -41.386 1.00 92.19 114 GLU A O 1
ATOM 874 N N . ARG A 1 115 ? 33.255 -11.520 -41.425 1.00 91.00 115 ARG A N 1
ATOM 875 C CA . ARG A 1 115 ? 33.339 -11.138 -40.003 1.00 91.00 115 ARG A CA 1
ATOM 876 C C . ARG A 1 115 ? 32.647 -9.807 -39.737 1.00 91.00 115 ARG A C 1
ATOM 878 O O . ARG A 1 115 ? 31.962 -9.688 -38.721 1.00 91.00 115 ARG A O 1
ATOM 885 N N . GLU A 1 116 ? 32.837 -8.832 -40.620 1.00 93.38 116 GLU A N 1
ATOM 886 C CA . GLU A 1 116 ? 32.168 -7.534 -40.538 1.00 93.38 116 GLU A CA 1
ATOM 887 C C . GLU A 1 116 ? 30.648 -7.710 -40.645 1.00 93.38 116 GLU A C 1
ATOM 889 O O . GLU A 1 116 ? 29.924 -7.298 -39.735 1.00 93.38 116 GLU A O 1
ATOM 894 N N . ASP A 1 117 ? 30.178 -8.456 -41.647 1.00 92.44 117 ASP A N 1
ATOM 895 C CA . ASP A 1 117 ? 28.755 -8.761 -41.838 1.00 92.44 117 ASP A CA 1
ATOM 896 C C . ASP A 1 117 ? 28.139 -9.481 -40.624 1.00 92.44 117 ASP A C 1
ATOM 898 O O . ASP A 1 117 ? 27.047 -9.133 -40.164 1.00 92.44 117 ASP A O 1
ATOM 902 N N . LEU A 1 118 ? 28.848 -10.463 -40.049 1.00 91.94 118 LEU A N 1
ATOM 903 C CA . LEU A 1 118 ? 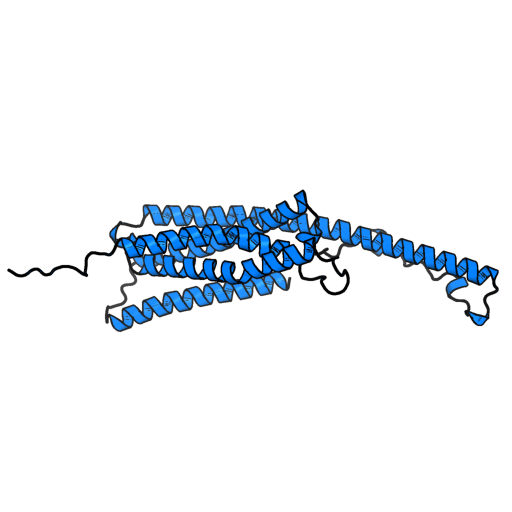28.403 -11.155 -38.837 1.00 91.94 118 LEU A CA 1
ATOM 904 C C . LEU A 1 118 ? 28.316 -10.202 -37.637 1.00 91.94 118 LEU A C 1
ATOM 906 O O . LEU A 1 118 ? 27.383 -10.303 -36.840 1.00 91.94 118 LEU A O 1
ATOM 910 N N . SER A 1 119 ? 29.273 -9.281 -37.492 1.00 91.25 119 SER A N 1
ATOM 911 C CA . SER A 1 119 ? 29.266 -8.306 -36.397 1.00 91.25 119 SER A CA 1
ATOM 912 C C . SER A 1 119 ? 28.067 -7.358 -36.481 1.00 91.25 119 SER A C 1
ATOM 914 O O . SER A 1 119 ? 27.415 -7.115 -35.464 1.00 91.25 119 SER A O 1
ATOM 916 N N . VAL A 1 120 ? 27.714 -6.913 -37.694 1.00 93.25 120 VAL A N 1
ATOM 917 C CA . VAL A 1 120 ? 26.534 -6.079 -37.956 1.00 93.25 120 VAL A CA 1
ATOM 918 C C . VAL A 1 120 ? 25.254 -6.850 -37.635 1.00 93.25 120 VAL A C 1
ATOM 920 O O . VAL A 1 120 ? 24.398 -6.335 -36.917 1.00 93.25 120 VAL A O 1
ATOM 923 N N . LEU A 1 121 ? 25.149 -8.108 -38.076 1.00 91.12 121 LEU A N 1
ATOM 924 C CA . LEU A 1 121 ? 23.986 -8.960 -37.811 1.00 91.12 121 LEU A CA 1
ATOM 925 C C . LEU A 1 121 ? 23.766 -9.185 -36.307 1.00 91.12 121 LEU A C 1
ATOM 927 O O . LEU A 1 121 ? 22.639 -9.085 -35.814 1.00 91.12 121 LEU A O 1
ATOM 931 N N . LEU A 1 122 ? 24.832 -9.489 -35.560 1.00 90.75 122 LEU A N 1
ATOM 932 C CA . LEU A 1 122 ? 24.744 -9.685 -34.112 1.00 90.75 122 LEU A CA 1
ATOM 933 C C . LEU A 1 122 ? 24.349 -8.391 -33.392 1.00 90.75 122 LEU A C 1
ATOM 935 O O . LEU A 1 122 ? 23.493 -8.446 -32.507 1.00 90.75 122 LEU A O 1
ATOM 939 N N . ALA A 1 123 ? 24.911 -7.250 -33.800 1.00 92.62 123 ALA A N 1
ATOM 940 C CA . ALA A 1 123 ? 24.559 -5.943 -33.251 1.00 92.62 123 ALA A CA 1
ATOM 941 C C . ALA A 1 123 ? 23.080 -5.596 -33.507 1.00 92.62 123 ALA A C 1
ATOM 943 O O . ALA A 1 123 ? 22.373 -5.185 -32.586 1.00 92.62 123 ALA A O 1
ATOM 944 N N . GLU A 1 124 ? 22.575 -5.837 -34.720 1.00 91.50 124 GLU A N 1
ATOM 945 C CA . GLU A 1 124 ? 21.164 -5.629 -35.072 1.00 91.50 124 GLU A CA 1
ATOM 946 C C . GLU A 1 124 ? 20.229 -6.526 -34.242 1.00 91.50 124 GLU A C 1
ATOM 948 O O . GLU A 1 124 ? 19.194 -6.078 -33.729 1.00 91.50 124 GLU A O 1
ATOM 953 N N . ARG A 1 125 ? 20.607 -7.797 -34.044 1.00 88.38 125 ARG A N 1
ATOM 954 C CA . ARG A 1 125 ? 19.836 -8.734 -33.216 1.00 88.38 125 ARG A CA 1
ATOM 955 C C . ARG A 1 125 ? 19.846 -8.326 -31.742 1.00 88.38 125 ARG A C 1
ATOM 957 O O . ARG A 1 125 ? 18.810 -8.418 -31.083 1.00 88.38 125 ARG A O 1
ATOM 964 N N . GLU A 1 126 ? 20.986 -7.896 -31.211 1.00 90.12 126 GLU A N 1
ATOM 965 C CA . GLU A 1 126 ? 21.108 -7.411 -29.832 1.00 90.12 126 GLU A CA 1
ATOM 966 C C . GLU A 1 126 ? 20.262 -6.154 -29.604 1.00 90.12 126 GLU A C 1
ATOM 968 O O . GLU A 1 126 ? 19.506 -6.078 -28.629 1.00 90.12 126 GLU A O 1
ATOM 973 N N . GLN A 1 127 ? 20.296 -5.212 -30.548 1.00 92.50 127 GLN A N 1
ATOM 974 C CA . GLN A 1 127 ? 19.464 -4.014 -30.513 1.00 92.50 127 GLN A CA 1
ATOM 975 C C . GLN A 1 127 ? 17.971 -4.368 -30.552 1.00 92.50 127 GLN A C 1
ATOM 977 O O . GLN A 1 127 ? 17.202 -3.871 -29.728 1.00 92.50 127 GLN A O 1
ATOM 982 N N . SER A 1 128 ? 17.564 -5.278 -31.442 1.00 89.19 128 SER A N 1
ATOM 983 C CA . SER A 1 128 ? 16.172 -5.740 -31.544 1.00 89.19 128 SER A CA 1
ATOM 984 C C . SER A 1 128 ? 15.695 -6.406 -30.251 1.00 89.19 128 SER A C 1
ATOM 986 O O . SER A 1 128 ? 14.598 -6.127 -29.770 1.00 89.19 128 SER A O 1
ATOM 988 N N . ARG A 1 129 ? 16.531 -7.253 -29.634 1.00 86.75 129 ARG A N 1
ATOM 989 C CA . ARG A 1 129 ? 16.228 -7.871 -28.333 1.00 86.75 129 ARG A CA 1
ATOM 990 C C . ARG A 1 129 ? 16.066 -6.829 -27.233 1.00 86.75 129 ARG A C 1
ATOM 992 O O . ARG A 1 129 ? 15.102 -6.902 -26.480 1.00 86.75 129 ARG A O 1
ATOM 999 N N . THR A 1 130 ? 16.963 -5.849 -27.179 1.00 90.00 130 THR A N 1
ATOM 1000 C CA . THR A 1 130 ? 16.915 -4.766 -26.188 1.00 90.00 130 THR A CA 1
ATOM 1001 C C . THR A 1 130 ? 15.639 -3.934 -26.338 1.00 90.00 130 THR A C 1
ATOM 1003 O O . THR A 1 130 ? 14.988 -3.611 -25.345 1.00 90.00 130 THR A O 1
ATOM 1006 N N . GLN A 1 131 ? 15.228 -3.639 -27.576 1.00 90.62 131 GLN A N 1
ATOM 1007 C CA . GLN A 1 131 ? 13.977 -2.931 -27.860 1.00 90.62 131 GLN A CA 1
ATOM 1008 C C . GLN A 1 131 ? 12.747 -3.738 -27.431 1.00 90.62 131 GLN A C 1
ATOM 1010 O O . GLN A 1 131 ? 11.883 -3.202 -26.740 1.00 90.62 131 GLN A O 1
ATOM 1015 N N . LEU A 1 132 ? 12.693 -5.031 -27.768 1.00 89.06 132 LEU A N 1
ATOM 1016 C CA . LEU A 1 132 ? 11.599 -5.922 -27.364 1.00 89.06 132 LEU A CA 1
ATOM 1017 C C . LEU A 1 132 ? 11.511 -6.075 -25.839 1.00 89.06 132 LEU A C 1
ATOM 1019 O O . LEU A 1 132 ? 10.418 -6.093 -25.274 1.00 89.06 132 LEU A O 1
ATOM 1023 N N . GLU A 1 133 ? 12.649 -6.173 -25.150 1.00 87.94 133 GLU A N 1
ATOM 1024 C CA . GLU A 1 133 ? 12.698 -6.240 -23.686 1.00 87.94 133 GLU A CA 1
ATOM 1025 C C . GLU A 1 133 ? 12.221 -4.930 -23.042 1.00 87.94 133 GLU A C 1
ATOM 1027 O O . GLU A 1 133 ? 11.451 -4.966 -22.076 1.00 87.94 133 GLU A O 1
ATOM 1032 N N . ALA A 1 134 ? 12.604 -3.778 -23.601 1.00 89.44 134 ALA A N 1
ATOM 1033 C CA . ALA A 1 134 ? 12.124 -2.471 -23.156 1.00 89.44 134 ALA A CA 1
ATOM 1034 C C . ALA A 1 134 ? 10.610 -2.308 -23.381 1.00 89.44 134 ALA A C 1
ATOM 1036 O O . ALA A 1 134 ? 9.897 -1.846 -22.485 1.00 89.44 134 ALA A O 1
ATOM 1037 N N . GLU A 1 135 ? 10.101 -2.739 -24.537 1.00 90.75 135 GLU A N 1
ATOM 1038 C CA . GLU A 1 135 ? 8.671 -2.729 -24.853 1.00 90.75 135 GLU A CA 1
ATOM 1039 C C . GLU A 1 135 ? 7.880 -3.635 -23.902 1.00 90.75 135 GLU A C 1
ATOM 1041 O O . GLU A 1 135 ? 6.888 -3.200 -23.308 1.00 90.75 135 GLU A O 1
ATOM 1046 N N . ARG A 1 136 ? 8.367 -4.859 -23.657 1.00 90.31 136 ARG A N 1
ATOM 1047 C CA . ARG A 1 136 ? 7.771 -5.780 -22.681 1.00 90.31 136 ARG A CA 1
ATOM 1048 C C . ARG A 1 136 ? 7.746 -5.173 -21.279 1.00 90.31 136 ARG A C 1
ATOM 1050 O O . ARG A 1 136 ? 6.726 -5.274 -20.601 1.00 90.31 136 ARG A O 1
ATOM 1057 N N . ARG A 1 137 ? 8.842 -4.543 -20.834 1.00 90.25 137 ARG A N 1
ATOM 1058 C CA . ARG A 1 137 ? 8.915 -3.884 -19.517 1.00 90.25 137 ARG A CA 1
ATOM 1059 C C . ARG A 1 137 ? 7.884 -2.764 -19.415 1.00 90.25 137 ARG A C 1
ATOM 1061 O O . ARG A 1 137 ? 7.170 -2.700 -18.418 1.00 90.25 137 ARG A O 1
ATOM 1068 N N . ARG A 1 138 ? 7.767 -1.923 -20.446 1.00 90.88 138 ARG A N 1
ATOM 1069 C CA . ARG A 1 138 ? 6.803 -0.813 -20.493 1.00 90.88 138 ARG A CA 1
ATOM 1070 C C . ARG A 1 138 ? 5.362 -1.305 -20.366 1.00 90.88 138 ARG A C 1
ATOM 1072 O O . ARG A 1 138 ? 4.645 -0.865 -19.472 1.00 90.88 138 ARG A O 1
ATOM 1079 N N . LEU A 1 139 ? 4.957 -2.224 -21.234 1.00 93.38 139 LEU A N 1
ATOM 1080 C CA . LEU A 1 139 ? 3.594 -2.754 -21.251 1.00 93.38 139 LEU A CA 1
ATOM 1081 C C . LEU A 1 139 ? 3.294 -3.597 -19.993 1.00 93.38 139 LEU A C 1
ATOM 1083 O O . LEU A 1 139 ? 2.185 -3.564 -19.466 1.00 93.38 139 LEU A O 1
ATOM 1087 N N . GLY A 1 140 ? 4.290 -4.312 -19.461 1.00 92.31 140 GLY A N 1
ATOM 1088 C CA . GLY A 1 140 ? 4.175 -5.049 -18.201 1.00 92.31 140 GLY A CA 1
ATOM 1089 C C . GLY A 1 140 ? 3.973 -4.143 -16.983 1.00 92.31 140 GLY A C 1
ATOM 1090 O O . GLY A 1 140 ? 3.208 -4.490 -16.084 1.00 92.31 140 GLY A O 1
ATOM 1091 N N . LEU A 1 141 ? 4.628 -2.976 -16.951 1.00 92.81 141 LEU A N 1
ATOM 1092 C CA . LEU A 1 141 ? 4.417 -1.945 -15.928 1.00 92.81 141 LEU A CA 1
ATOM 1093 C C . LEU A 1 141 ? 3.029 -1.306 -16.040 1.00 92.81 141 LEU A C 1
ATOM 1095 O O . LEU A 1 141 ? 2.366 -1.096 -15.027 1.00 92.81 141 LEU A O 1
ATOM 1099 N N . GLU A 1 142 ? 2.583 -1.020 -17.264 1.00 93.94 142 GLU A N 1
ATOM 1100 C CA . GLU A 1 142 ? 1.245 -0.485 -17.530 1.00 93.94 142 GLU A CA 1
ATOM 1101 C C . GLU A 1 142 ? 0.158 -1.456 -17.058 1.00 93.94 142 GLU A C 1
ATOM 1103 O O . GLU A 1 142 ? -0.731 -1.073 -16.297 1.00 93.94 142 GLU A O 1
ATOM 1108 N N . ARG A 1 143 ? 0.299 -2.744 -17.392 1.00 94.25 143 ARG A N 1
ATOM 1109 C CA . ARG A 1 143 ? -0.616 -3.788 -16.927 1.00 94.25 143 ARG A CA 1
ATOM 1110 C C . ARG A 1 143 ? -0.652 -3.889 -15.402 1.00 94.25 143 ARG A C 1
ATOM 1112 O O . ARG A 1 143 ? -1.738 -3.962 -14.833 1.00 94.25 143 ARG A O 1
ATOM 1119 N N . ALA A 1 144 ? 0.513 -3.877 -14.751 1.00 93.31 144 ALA A N 1
ATOM 1120 C CA . ALA A 1 144 ? 0.618 -3.938 -13.293 1.00 93.31 144 ALA A CA 1
ATOM 1121 C C . ALA A 1 144 ? -0.078 -2.749 -12.614 1.00 93.31 144 ALA A C 1
ATOM 1123 O O . ALA A 1 144 ? -0.784 -2.926 -11.620 1.00 93.31 144 ALA A O 1
ATOM 1124 N N . ARG A 1 145 ? 0.083 -1.544 -13.174 1.00 94.62 145 ARG A N 1
ATOM 1125 C CA . ARG A 1 145 ? -0.597 -0.337 -12.698 1.00 94.62 145 ARG A CA 1
ATOM 1126 C C . ARG A 1 145 ? -2.110 -0.469 -12.816 1.00 94.62 145 ARG A C 1
ATOM 1128 O O . ARG A 1 145 ? -2.817 -0.170 -11.857 1.00 94.62 145 ARG A O 1
ATOM 1135 N N . ASP A 1 146 ? -2.603 -0.917 -13.965 1.00 95.25 146 ASP A N 1
ATOM 1136 C CA . ASP A 1 146 ? -4.040 -1.027 -14.215 1.00 95.25 146 ASP A CA 1
ATOM 1137 C C . ASP A 1 146 ? -4.690 -2.093 -13.315 1.00 95.25 146 ASP A C 1
ATOM 1139 O O . ASP A 1 146 ? -5.759 -1.860 -12.751 1.00 95.25 146 ASP A O 1
ATOM 1143 N N . GLU A 1 147 ? -4.025 -3.234 -13.105 1.00 94.19 147 GLU A N 1
ATOM 1144 C CA . GLU A 1 147 ? -4.458 -4.244 -12.127 1.00 94.19 147 GLU A CA 1
ATOM 1145 C C . GLU A 1 147 ? -4.469 -3.682 -10.702 1.00 94.19 147 GLU A C 1
ATOM 1147 O O . GLU A 1 147 ? -5.472 -3.816 -9.999 1.00 94.19 147 GLU A O 1
ATOM 1152 N N . GLY A 1 148 ? -3.398 -2.992 -10.299 1.00 93.50 148 GLY A N 1
ATOM 1153 C CA . GLY A 1 148 ? -3.302 -2.365 -8.982 1.00 93.50 148 GLY A CA 1
ATOM 1154 C C . GLY A 1 148 ? -4.360 -1.282 -8.751 1.00 93.50 148 GLY A C 1
ATOM 1155 O O . GLY A 1 148 ? -4.891 -1.168 -7.647 1.00 93.50 148 GLY A O 1
ATOM 1156 N N . LEU A 1 149 ? -4.716 -0.518 -9.787 1.00 96.94 149 LEU A N 1
ATOM 1157 C CA . LEU A 1 149 ? -5.791 0.473 -9.739 1.00 96.94 149 LEU A CA 1
ATOM 1158 C C . LEU A 1 149 ? -7.154 -0.199 -9.527 1.00 96.94 149 LEU A C 1
ATOM 1160 O O . LEU A 1 149 ? -7.920 0.226 -8.659 1.00 96.94 149 LEU A O 1
ATOM 1164 N N . ILE A 1 150 ? -7.447 -1.262 -10.283 1.00 97.31 150 ILE A N 1
ATOM 1165 C CA . ILE A 1 150 ? -8.692 -2.033 -10.150 1.00 97.31 150 ILE A CA 1
ATOM 1166 C C . ILE A 1 150 ? -8.792 -2.651 -8.751 1.00 97.31 150 ILE A C 1
ATOM 1168 O O . ILE A 1 150 ? -9.837 -2.543 -8.101 1.00 97.31 150 ILE A O 1
ATOM 1172 N N . GLU A 1 151 ? -7.709 -3.260 -8.264 1.00 94.88 151 GLU A N 1
ATOM 1173 C CA . GLU A 1 151 ? -7.633 -3.827 -6.917 1.00 94.88 151 GLU A CA 1
ATOM 1174 C C . GLU A 1 151 ? -7.841 -2.742 -5.850 1.00 94.88 151 GLU A C 1
ATOM 1176 O O . GLU A 1 151 ? -8.634 -2.921 -4.922 1.00 94.88 151 GLU A O 1
ATOM 1181 N N . GLY A 1 152 ? -7.190 -1.587 -6.013 1.00 95.38 152 GLY A N 1
ATOM 1182 C CA . GLY A 1 152 ? -7.305 -0.448 -5.107 1.00 95.38 152 GLY A CA 1
ATOM 1183 C C . GLY A 1 152 ? -8.727 0.088 -4.993 1.00 95.38 152 GLY A C 1
ATOM 1184 O O . GLY A 1 152 ? -9.241 0.210 -3.881 1.00 95.38 152 GLY A O 1
ATOM 1185 N N . ILE A 1 153 ? -9.400 0.337 -6.120 1.00 98.06 153 ILE A N 1
ATOM 1186 C CA . ILE A 1 153 ? -10.802 0.785 -6.131 1.00 98.06 153 ILE A CA 1
ATOM 1187 C C . ILE A 1 153 ? -11.704 -0.271 -5.484 1.00 98.06 153 ILE A C 1
ATOM 1189 O O . ILE A 1 153 ? -12.535 0.063 -4.636 1.00 98.06 153 ILE A O 1
ATOM 1193 N N . SER A 1 154 ? -11.522 -1.545 -5.842 1.00 97.19 154 SER A N 1
ATOM 1194 C CA . SER A 1 154 ? -12.354 -2.645 -5.342 1.00 97.19 154 SER A CA 1
ATOM 1195 C C . SER A 1 154 ? -12.259 -2.776 -3.821 1.00 97.19 154 SER A C 1
ATOM 1197 O O . SER A 1 154 ? -13.282 -2.770 -3.132 1.00 97.19 154 SER A O 1
ATOM 1199 N N . PHE A 1 155 ? -11.042 -2.833 -3.273 1.00 96.44 155 PHE A N 1
ATOM 1200 C CA . PHE A 1 155 ? -10.841 -2.927 -1.828 1.00 96.44 155 PHE A CA 1
ATOM 1201 C C . PHE A 1 155 ? -11.207 -1.643 -1.091 1.00 96.44 155 PHE A C 1
ATOM 1203 O O . PHE A 1 155 ? -11.747 -1.730 0.010 1.00 96.44 155 PHE A O 1
ATOM 1210 N N . LEU A 1 156 ? -11.004 -0.464 -1.686 1.00 97.69 156 LEU A N 1
ATOM 1211 C CA . LEU A 1 156 ? -11.425 0.787 -1.061 1.00 97.69 156 LEU A CA 1
ATOM 1212 C C . LEU A 1 156 ? -12.945 0.800 -0.876 1.00 97.69 156 LEU A C 1
ATOM 1214 O O . LEU A 1 156 ? -13.420 1.041 0.231 1.00 97.69 156 LEU A O 1
ATOM 1218 N N . VAL A 1 157 ? -13.704 0.523 -1.941 1.00 98.38 157 VAL A N 1
ATOM 1219 C CA . VAL A 1 157 ? -15.173 0.569 -1.914 1.00 98.38 157 VAL A CA 1
ATOM 1220 C C . VAL A 1 157 ? -15.731 -0.497 -0.975 1.00 98.38 157 VAL A C 1
ATOM 1222 O O . VAL A 1 157 ? -16.539 -0.181 -0.102 1.00 98.38 157 VAL A O 1
ATOM 1225 N N . ILE A 1 158 ? -15.275 -1.746 -1.102 1.00 97.69 158 ILE A N 1
ATOM 1226 C CA . ILE A 1 158 ? -15.739 -2.846 -0.246 1.00 97.69 158 ILE A CA 1
ATOM 1227 C C . ILE A 1 158 ? -15.358 -2.585 1.215 1.00 97.69 158 ILE A C 1
ATOM 1229 O O . ILE A 1 158 ? -16.204 -2.688 2.104 1.00 97.69 158 ILE A O 1
ATOM 1233 N N . GLY A 1 159 ? -14.107 -2.197 1.468 1.00 96.00 159 GLY A N 1
ATOM 1234 C CA . GLY A 1 159 ? -13.613 -1.870 2.802 1.00 96.00 159 GLY A CA 1
ATOM 1235 C C . GLY A 1 159 ? -14.392 -0.724 3.439 1.00 96.00 159 GLY A C 1
ATOM 1236 O O . GLY A 1 159 ? -14.810 -0.843 4.588 1.00 96.00 159 GLY A O 1
ATOM 1237 N N . LEU A 1 160 ? -14.669 0.342 2.681 1.00 98.00 160 LEU A N 1
ATOM 1238 C CA . LEU A 1 160 ? -15.461 1.489 3.130 1.00 98.00 160 LEU A CA 1
ATOM 1239 C C . LEU A 1 160 ? -16.898 1.092 3.480 1.00 98.00 160 LEU A C 1
ATOM 1241 O O . LEU A 1 160 ? -17.410 1.527 4.509 1.00 98.00 160 LEU A O 1
ATOM 1245 N N . ILE A 1 161 ? -17.543 0.256 2.661 1.00 98.44 161 ILE A N 1
ATOM 1246 C CA . ILE A 1 161 ? -18.908 -0.224 2.920 1.00 98.44 161 ILE A CA 1
ATOM 1247 C C . ILE A 1 161 ? -18.940 -1.075 4.191 1.00 98.44 161 ILE A C 1
ATOM 1249 O O . ILE A 1 161 ? -19.780 -0.838 5.062 1.00 98.44 161 ILE A O 1
ATOM 1253 N N . ILE A 1 162 ? -18.024 -2.039 4.330 1.00 96.69 162 ILE A N 1
ATOM 1254 C CA . ILE A 1 162 ? -17.949 -2.908 5.512 1.00 96.69 162 ILE A CA 1
ATOM 1255 C C . ILE A 1 162 ? -17.661 -2.064 6.754 1.00 96.69 162 ILE A C 1
ATOM 1257 O O . ILE A 1 162 ? -18.442 -2.081 7.703 1.00 96.69 162 ILE A O 1
ATOM 1261 N N . TRP A 1 163 ? -16.584 -1.279 6.740 1.00 96.94 163 TRP A N 1
ATOM 1262 C CA . TRP A 1 163 ? -16.197 -0.440 7.869 1.00 96.94 163 TRP A CA 1
ATOM 1263 C C . TRP A 1 163 ? -17.297 0.560 8.239 1.00 96.94 163 TRP A C 1
ATOM 1265 O O . TRP A 1 163 ? -17.704 0.619 9.397 1.00 96.94 163 TRP A O 1
ATOM 1275 N N . GLY A 1 164 ? -17.823 1.302 7.263 1.00 97.38 164 GLY A N 1
ATOM 1276 C CA . GLY A 1 164 ? -18.814 2.352 7.479 1.00 97.38 164 GLY A CA 1
ATOM 1277 C C . GLY A 1 164 ? -20.142 1.821 8.014 1.00 97.38 164 GLY A C 1
ATOM 1278 O O . GLY A 1 164 ? -20.661 2.357 8.994 1.00 97.38 164 GLY A O 1
ATOM 1279 N N . SER A 1 165 ? -20.669 0.738 7.433 1.00 97.50 165 SER A N 1
ATOM 1280 C CA . SER A 1 165 ? -21.926 0.126 7.895 1.00 97.50 165 SER A CA 1
ATOM 1281 C C . SER A 1 165 ? -21.816 -0.422 9.320 1.00 97.50 165 SER A C 1
ATOM 1283 O O . SER A 1 165 ? -22.699 -0.178 10.144 1.00 97.50 165 SER A O 1
ATOM 1285 N N . HIS A 1 166 ? -20.713 -1.096 9.654 1.00 96.25 166 HIS A N 1
ATOM 1286 C CA . HIS A 1 166 ? -20.523 -1.683 10.983 1.00 96.25 166 HIS A CA 1
ATOM 1287 C C . HIS A 1 166 ? -20.187 -0.621 12.028 1.00 96.25 166 HIS A C 1
ATOM 1289 O O . HIS A 1 166 ? -20.653 -0.702 13.165 1.00 96.25 166 HIS A O 1
ATOM 1295 N N . PHE A 1 167 ? -19.441 0.417 11.647 1.00 94.94 167 PHE A N 1
ATOM 1296 C CA . PHE A 1 167 ? -19.195 1.570 12.505 1.00 94.94 167 PHE A CA 1
ATOM 1297 C C . PHE A 1 167 ? -20.491 2.330 12.815 1.00 94.94 167 PHE A C 1
ATOM 1299 O O . PHE A 1 167 ? -20.731 2.686 13.971 1.00 94.94 167 PHE A O 1
ATOM 1306 N N . ALA A 1 168 ? -21.362 2.523 11.819 1.00 95.25 168 ALA A N 1
ATOM 1307 C CA . ALA A 1 168 ? -22.689 3.101 12.021 1.00 95.25 168 ALA A CA 1
ATOM 1308 C C . ALA A 1 168 ? -23.552 2.221 12.940 1.00 95.25 168 ALA A C 1
ATOM 1310 O O . ALA A 1 168 ? -24.105 2.726 13.917 1.00 95.25 168 ALA A O 1
ATOM 1311 N N . GLY A 1 169 ? -23.579 0.904 12.699 1.00 93.38 169 GLY A N 1
ATOM 1312 C CA . GLY A 1 169 ? -24.275 -0.061 13.552 1.00 93.38 169 GLY A CA 1
ATOM 1313 C C . GLY A 1 169 ? -23.810 0.006 15.007 1.00 93.38 169 GLY A C 1
ATOM 1314 O O . GLY A 1 169 ? -24.628 0.145 15.915 1.00 93.38 169 GLY A O 1
ATOM 1315 N N . ARG A 1 170 ? -22.493 0.028 15.242 1.00 92.19 170 ARG A N 1
ATOM 1316 C CA . ARG A 1 170 ? -21.913 0.228 16.578 1.00 92.19 170 ARG A CA 1
ATOM 1317 C C . ARG A 1 170 ? -22.387 1.534 17.208 1.00 92.19 170 ARG A C 1
ATOM 1319 O O . ARG A 1 170 ? -22.786 1.546 18.369 1.00 92.19 170 ARG A O 1
ATOM 1326 N N . ARG A 1 171 ? -22.355 2.638 16.458 1.00 89.69 171 ARG A N 1
ATOM 1327 C CA . ARG A 1 171 ? -22.739 3.958 16.973 1.00 89.69 171 ARG A CA 1
ATOM 1328 C C . ARG A 1 171 ? -24.213 4.024 17.382 1.00 89.69 171 ARG A C 1
ATOM 1330 O O . ARG A 1 171 ? -24.516 4.776 18.306 1.00 89.69 171 ARG A O 1
ATOM 1337 N N . TRP A 1 172 ? -25.087 3.272 16.711 1.00 90.56 172 TRP A N 1
ATOM 1338 C CA . TRP A 1 172 ? -26.519 3.191 17.014 1.00 90.56 172 TRP A CA 1
ATOM 1339 C C . TRP A 1 172 ? -26.855 2.229 18.159 1.00 90.56 172 TRP A C 1
ATOM 1341 O O . TRP A 1 172 ? -27.811 2.481 18.883 1.00 90.56 172 TRP A O 1
ATOM 1351 N N . LEU A 1 173 ? -26.087 1.149 18.329 1.00 86.69 173 LEU A N 1
ATOM 1352 C CA . LEU A 1 173 ? -26.332 0.126 19.354 1.00 86.69 173 LEU A CA 1
ATOM 1353 C C . LEU A 1 173 ? -25.674 0.424 20.713 1.00 86.69 173 LEU A C 1
ATOM 1355 O O . LEU A 1 173 ? -26.194 -0.017 21.735 1.00 86.69 173 LEU A O 1
ATOM 1359 N N . GLU A 1 174 ? -24.529 1.117 20.745 1.00 84.62 174 GLU A N 1
ATOM 1360 C CA . GLU A 1 174 ? -23.766 1.314 21.988 1.00 84.62 174 GLU A CA 1
ATOM 1361 C C . GLU A 1 174 ? -24.288 2.469 22.854 1.00 84.62 174 GLU A C 1
ATOM 1363 O O . GLU A 1 174 ? -24.227 3.639 22.456 1.00 84.62 174 GLU A O 1
ATOM 1368 N N . ASN A 1 175 ? -24.675 2.130 24.087 1.00 84.44 175 ASN A N 1
ATOM 1369 C CA . ASN A 1 175 ? -24.990 3.083 25.158 1.00 84.44 175 ASN A CA 1
ATOM 1370 C C . ASN A 1 175 ? -23.715 3.748 25.729 1.00 84.44 175 ASN A C 1
ATOM 1372 O O . ASN A 1 175 ? -22.604 3.264 25.510 1.00 84.44 175 ASN A O 1
ATOM 1376 N N . GLU A 1 176 ? -23.845 4.837 26.500 1.00 77.94 176 GLU A N 1
ATOM 1377 C CA . GLU A 1 176 ? -22.686 5.549 27.083 1.00 77.94 176 GLU A CA 1
ATOM 1378 C C . GLU A 1 176 ? -21.819 4.657 27.988 1.00 77.94 176 GLU A C 1
ATOM 1380 O O . GLU A 1 176 ? -20.605 4.611 27.806 1.00 77.94 176 GLU A O 1
ATOM 1385 N N . GLU A 1 177 ? -22.426 3.850 28.863 1.00 75.94 177 GLU A N 1
ATOM 1386 C CA . GLU A 1 177 ? -21.701 2.889 29.715 1.00 75.94 177 GLU A CA 1
ATOM 1387 C C . GLU A 1 177 ? -20.940 1.831 28.897 1.00 75.94 177 GLU A C 1
ATOM 1389 O O . GLU A 1 177 ? -19.835 1.402 29.236 1.00 75.94 177 GLU A O 1
ATOM 1394 N N . GLU A 1 178 ? -21.510 1.419 27.764 1.00 80.19 178 GLU A N 1
ATOM 1395 C CA . GLU A 1 178 ? -20.894 0.444 26.870 1.00 80.19 178 GLU A CA 1
ATOM 1396 C C . GLU A 1 178 ? -19.688 1.029 26.126 1.00 80.19 178 GLU A C 1
ATOM 1398 O O . GLU A 1 178 ? -18.715 0.316 25.851 1.00 80.19 178 GLU A O 1
ATOM 1403 N N . ARG A 1 179 ? -19.695 2.333 25.844 1.00 79.06 179 ARG A N 1
ATOM 1404 C CA . ARG A 1 179 ? -18.564 3.020 25.207 1.00 79.06 179 ARG A CA 1
ATOM 1405 C C . ARG A 1 179 ? -17.343 3.086 26.116 1.00 79.06 179 ARG A C 1
ATOM 1407 O O . ARG A 1 179 ? -16.237 2.898 25.614 1.00 79.06 179 ARG A O 1
ATOM 1414 N N . ASP A 1 180 ? -17.545 3.220 27.423 1.00 80.88 180 ASP A N 1
ATOM 1415 C CA . ASP A 1 180 ? -16.459 3.237 28.413 1.00 80.88 180 ASP A CA 1
ATOM 1416 C C . ASP A 1 180 ? -16.067 1.843 28.932 1.00 80.88 180 ASP A C 1
ATOM 1418 O O . ASP A 1 180 ? -15.110 1.706 29.709 1.00 80.88 180 ASP A O 1
ATOM 1422 N N . SER A 1 181 ? -16.751 0.799 28.449 1.00 82.69 181 SER A N 1
ATOM 1423 C CA . SER A 1 181 ? -16.498 -0.594 28.817 1.00 82.69 181 SER A CA 1
ATOM 1424 C C . SER A 1 181 ? -15.088 -1.077 28.464 1.00 82.69 181 SER A C 1
ATOM 1426 O O . SER A 1 181 ? -14.417 -0.585 27.550 1.00 82.69 181 SER A O 1
ATOM 1428 N N . LEU A 1 182 ? -14.661 -2.136 29.155 1.00 80.81 182 LEU A N 1
ATOM 1429 C CA . LEU A 1 182 ? -13.374 -2.787 28.925 1.00 80.81 182 LEU A CA 1
ATOM 1430 C C . LEU A 1 182 ? -13.189 -3.254 27.473 1.00 80.81 182 LEU A C 1
ATOM 1432 O O . LEU A 1 182 ? -12.099 -3.125 26.925 1.00 80.81 182 LEU A O 1
ATOM 1436 N N . LEU A 1 183 ? -14.254 -3.745 26.834 1.00 82.00 183 LEU A N 1
ATOM 1437 C CA . LEU A 1 183 ? -14.216 -4.215 25.449 1.00 82.00 183 LEU A CA 1
ATOM 1438 C C . LEU A 1 183 ? -13.846 -3.082 24.477 1.00 82.00 183 LEU A C 1
ATOM 1440 O O . LEU A 1 183 ? -12.997 -3.264 23.604 1.00 82.00 183 LEU A O 1
ATOM 1444 N N . SER A 1 184 ? -14.427 -1.895 24.671 1.00 86.00 184 SER A N 1
ATOM 1445 C CA . SER A 1 184 ? -14.118 -0.700 23.879 1.00 86.00 184 SER A CA 1
ATOM 1446 C C . SER A 1 184 ? -12.674 -0.239 24.079 1.00 86.00 184 SER A C 1
ATOM 1448 O O . SER A 1 184 ? -12.014 0.132 23.107 1.00 86.00 184 SER A O 1
ATOM 1450 N N . ARG A 1 185 ? -12.158 -0.315 25.315 1.00 86.69 185 ARG A N 1
ATOM 1451 C CA . ARG A 1 185 ? -10.753 -0.002 25.630 1.00 86.69 185 ARG A CA 1
ATOM 1452 C C . ARG A 1 185 ? -9.801 -0.983 24.947 1.00 86.69 185 ARG A C 1
ATOM 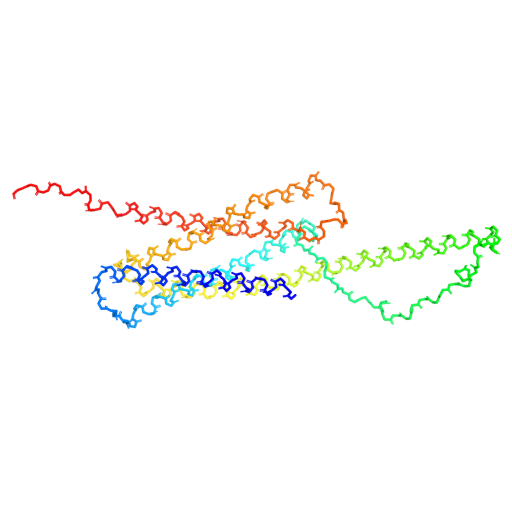1454 O O . ARG A 1 185 ? -8.866 -0.547 24.287 1.00 86.69 185 ARG A O 1
ATOM 1461 N N . VAL A 1 186 ? -10.080 -2.286 25.033 1.00 83.69 186 VAL A N 1
ATOM 1462 C CA . VAL A 1 186 ? -9.292 -3.337 24.365 1.00 83.69 186 VAL A CA 1
ATOM 1463 C C . VAL A 1 186 ? -9.281 -3.132 22.851 1.00 83.69 186 VAL A C 1
ATOM 1465 O O . VAL A 1 186 ? -8.210 -3.143 22.252 1.00 83.69 186 VAL A O 1
ATOM 1468 N N . TYR A 1 187 ? -10.440 -2.874 22.237 1.00 87.69 187 TYR A N 1
ATOM 1469 C CA . TYR A 1 187 ? -10.529 -2.529 20.814 1.00 87.69 187 TYR A CA 1
ATOM 1470 C C . TYR A 1 187 ? -9.632 -1.337 20.459 1.00 87.69 187 TYR A C 1
ATOM 1472 O O . TYR A 1 187 ? -8.830 -1.416 19.529 1.00 87.69 187 TYR A O 1
ATOM 1480 N N . LEU A 1 188 ? -9.742 -0.244 21.216 1.00 91.06 188 LEU A N 1
ATOM 1481 C CA . LEU A 1 188 ? -9.007 0.989 20.953 1.00 91.06 188 LEU A CA 1
ATOM 1482 C C . LEU A 1 188 ? -7.494 0.773 21.075 1.00 91.06 188 LEU A C 1
ATOM 1484 O O . LEU A 1 188 ? -6.733 1.215 20.212 1.00 91.06 188 LEU A O 1
ATOM 1488 N N . THR A 1 189 ? -7.062 0.033 22.097 1.00 87.06 189 THR A N 1
ATOM 1489 C CA . THR A 1 189 ? -5.667 -0.377 22.279 1.00 87.06 189 THR A CA 1
ATOM 1490 C C . THR A 1 189 ? -5.181 -1.245 21.119 1.00 87.06 189 THR A C 1
ATOM 1492 O O . THR A 1 189 ? -4.121 -0.963 20.566 1.00 87.06 189 THR A O 1
ATOM 1495 N N . LEU A 1 190 ? -5.949 -2.255 20.697 1.00 85.56 190 LEU A N 1
ATOM 1496 C CA . LEU A 1 190 ? -5.553 -3.167 19.617 1.00 85.56 190 LEU A CA 1
ATOM 1497 C C . LEU A 1 190 ? -5.398 -2.451 18.277 1.00 85.56 190 LEU A C 1
ATOM 1499 O O . LEU A 1 190 ? -4.393 -2.650 17.595 1.00 85.56 190 LEU A O 1
ATOM 1503 N N . VAL A 1 191 ? -6.353 -1.594 17.910 1.00 89.75 191 VAL A N 1
ATOM 1504 C CA . VAL A 1 191 ? -6.272 -0.814 16.667 1.00 89.75 191 VAL A CA 1
ATOM 1505 C C . VAL A 1 191 ? -5.076 0.136 16.716 1.00 89.75 191 VAL A C 1
ATOM 1507 O O . VAL A 1 191 ? -4.286 0.175 15.773 1.00 89.75 191 VAL A O 1
ATOM 1510 N N . THR A 1 192 ? -4.878 0.832 17.841 1.00 94.19 192 THR A N 1
ATOM 1511 C CA . THR A 1 192 ? -3.735 1.741 18.022 1.00 94.19 192 THR A CA 1
ATOM 1512 C C . THR A 1 192 ? -2.399 1.012 17.880 1.00 94.19 192 THR A C 1
ATOM 1514 O O . THR A 1 192 ? -1.524 1.492 17.162 1.00 94.19 192 THR A O 1
ATOM 1517 N N . ILE A 1 193 ? -2.237 -0.153 18.518 1.00 88.69 193 ILE A N 1
ATOM 1518 C CA . ILE A 1 193 ? -1.016 -0.966 18.411 1.00 88.69 193 ILE A CA 1
ATOM 1519 C C . ILE A 1 193 ? -0.820 -1.448 16.974 1.00 88.69 193 ILE A C 1
ATOM 1521 O O . ILE A 1 193 ? 0.275 -1.315 16.439 1.00 88.69 193 ILE A O 1
ATOM 1525 N N . THR A 1 194 ? -1.872 -1.967 16.336 1.00 86.69 194 THR A N 1
ATOM 1526 C CA . THR A 1 194 ? -1.798 -2.525 14.976 1.00 86.69 194 THR A CA 1
ATOM 1527 C C . THR A 1 194 ? -1.291 -1.485 13.980 1.00 86.69 194 THR A C 1
ATOM 1529 O O . THR A 1 194 ? -0.258 -1.685 13.342 1.00 86.69 194 THR A O 1
ATOM 1532 N N . PHE A 1 195 ? -1.968 -0.338 13.881 1.00 92.31 195 PHE A N 1
ATOM 1533 C CA . PHE A 1 195 ? -1.571 0.717 12.947 1.00 92.31 195 PHE A CA 1
ATOM 1534 C C . PHE A 1 195 ? -0.275 1.421 13.370 1.00 92.31 195 PHE A C 1
ATOM 1536 O O . PHE A 1 195 ? 0.497 1.844 12.506 1.00 92.31 195 PHE A O 1
ATOM 1543 N N . GLY A 1 196 ? 0.002 1.497 14.675 1.00 92.88 196 GLY A N 1
ATOM 1544 C CA . GLY A 1 196 ? 1.256 2.028 15.204 1.00 92.88 196 GLY A CA 1
ATOM 1545 C C . GLY A 1 196 ? 2.460 1.189 14.792 1.00 92.88 196 GLY A C 1
ATOM 1546 O O . GLY A 1 196 ? 3.413 1.733 14.246 1.00 92.88 196 GLY A O 1
ATOM 1547 N N . VAL A 1 197 ? 2.403 -0.134 14.969 1.00 89.75 197 VAL A N 1
ATOM 1548 C CA . VAL A 1 197 ? 3.482 -1.051 14.567 1.00 89.75 197 VAL A CA 1
ATOM 1549 C C . VAL A 1 197 ? 3.707 -0.999 13.058 1.00 89.75 197 VAL A C 1
ATOM 1551 O O . VAL A 1 197 ? 4.847 -0.828 12.633 1.00 89.75 197 VAL A O 1
ATOM 1554 N N . ILE A 1 198 ? 2.639 -1.078 12.252 1.00 87.88 198 ILE A N 1
ATOM 1555 C CA . ILE A 1 198 ? 2.734 -0.978 10.784 1.00 87.88 198 ILE A CA 1
ATOM 1556 C C . ILE A 1 198 ? 3.451 0.321 10.389 1.00 87.88 198 ILE A C 1
ATOM 1558 O O . ILE A 1 198 ? 4.414 0.291 9.624 1.00 87.88 198 ILE A O 1
ATOM 1562 N N . THR A 1 199 ? 3.038 1.454 10.963 1.00 92.19 199 THR A N 1
ATOM 1563 C CA . THR A 1 199 ? 3.618 2.765 10.644 1.00 92.19 199 THR A CA 1
ATOM 1564 C C . THR A 1 199 ? 5.069 2.884 11.117 1.00 92.19 199 THR A C 1
ATOM 1566 O O . THR A 1 199 ? 5.923 3.303 10.344 1.00 92.19 199 THR A O 1
ATOM 1569 N N . ILE A 1 200 ? 5.384 2.484 12.352 1.00 92.81 200 ILE A N 1
ATOM 1570 C CA . ILE A 1 200 ? 6.741 2.573 12.924 1.00 92.81 200 ILE A CA 1
ATOM 1571 C C . ILE A 1 200 ? 7.737 1.707 12.144 1.00 92.81 200 ILE A C 1
ATOM 1573 O O . ILE A 1 200 ? 8.883 2.112 11.958 1.00 92.81 200 ILE A O 1
ATOM 1577 N N . VAL A 1 201 ? 7.316 0.530 11.672 1.00 89.81 201 VAL A N 1
ATOM 1578 C CA . VAL A 1 201 ? 8.181 -0.382 10.910 1.00 89.81 201 VAL A CA 1
ATOM 1579 C C . VAL A 1 201 ? 8.374 0.102 9.475 1.00 89.81 201 VAL A C 1
ATOM 1581 O O . VAL A 1 201 ? 9.505 0.126 8.985 1.00 89.81 201 VAL A O 1
ATOM 1584 N N . PHE A 1 202 ? 7.294 0.477 8.783 1.00 88.94 202 PHE A N 1
ATOM 1585 C CA . PHE A 1 202 ? 7.370 0.776 7.354 1.00 88.94 202 PHE A CA 1
ATOM 1586 C C . PHE A 1 202 ? 7.759 2.213 7.035 1.00 88.94 202 PHE A C 1
ATOM 1588 O O . PHE A 1 202 ? 8.406 2.413 6.011 1.00 88.94 202 PHE A O 1
ATOM 1595 N N . LEU A 1 203 ? 7.460 3.194 7.890 1.00 94.56 203 LEU A N 1
ATOM 1596 C CA . LEU A 1 203 ? 7.756 4.596 7.589 1.00 94.56 203 LEU A CA 1
ATOM 1597 C C . LEU A 1 203 ? 9.264 4.861 7.417 1.00 94.56 203 LEU A C 1
ATOM 1599 O O . LEU A 1 203 ? 9.634 5.428 6.388 1.00 94.56 203 LEU A O 1
ATOM 1603 N N . PRO A 1 204 ? 10.169 4.416 8.317 1.00 94.50 204 PRO A N 1
ATOM 1604 C CA . PRO A 1 204 ? 11.606 4.615 8.119 1.00 94.50 204 PRO A CA 1
ATOM 1605 C C . PRO A 1 204 ? 12.122 3.906 6.863 1.00 94.50 204 PRO A C 1
ATOM 1607 O O . PRO A 1 204 ? 12.940 4.455 6.126 1.00 94.50 204 PRO A O 1
ATOM 1610 N N . GLN A 1 205 ? 11.608 2.702 6.584 1.00 90.12 205 GLN A N 1
ATOM 1611 C CA . GLN A 1 205 ? 11.967 1.943 5.386 1.00 90.12 205 GLN A CA 1
ATOM 1612 C C . GLN A 1 205 ? 11.488 2.642 4.112 1.00 90.12 205 GLN A C 1
ATOM 1614 O O . GLN A 1 205 ? 12.227 2.685 3.135 1.00 90.12 205 GLN A O 1
ATOM 1619 N N . ALA A 1 206 ? 10.277 3.199 4.119 1.00 91.31 206 ALA A N 1
ATOM 1620 C CA . ALA A 1 206 ? 9.713 3.943 3.003 1.00 91.31 206 ALA A CA 1
ATOM 1621 C C . ALA A 1 206 ? 10.532 5.197 2.699 1.00 91.31 206 ALA A C 1
ATOM 1623 O O . ALA A 1 206 ? 10.863 5.439 1.541 1.00 91.31 206 ALA A O 1
ATOM 1624 N N . VAL A 1 207 ? 10.904 5.958 3.734 1.00 94.75 207 VAL A N 1
ATOM 1625 C CA . VAL A 1 207 ? 11.764 7.140 3.592 1.00 94.75 207 VAL A CA 1
ATOM 1626 C C . VAL A 1 207 ? 13.113 6.742 3.006 1.00 94.75 207 VAL A C 1
ATOM 1628 O O . VAL A 1 207 ? 13.524 7.315 2.001 1.00 94.75 207 VAL A O 1
ATOM 1631 N N . PHE A 1 208 ? 13.767 5.726 3.576 1.00 92.00 208 PHE A N 1
ATOM 1632 C CA . PHE A 1 208 ? 15.052 5.242 3.075 1.00 92.00 208 PHE A CA 1
ATOM 1633 C C . PHE A 1 208 ? 14.962 4.809 1.610 1.00 92.00 208 PHE A C 1
ATOM 1635 O O . PHE A 1 208 ? 15.714 5.308 0.785 1.00 92.00 208 PHE A O 1
ATOM 1642 N N . GLN A 1 209 ? 14.009 3.940 1.263 1.00 88.69 209 GLN A N 1
ATOM 1643 C CA . GLN A 1 209 ? 13.864 3.426 -0.100 1.00 88.69 209 GLN A CA 1
ATOM 1644 C C . GLN A 1 209 ? 13.512 4.523 -1.106 1.00 88.69 209 GLN A C 1
ATOM 1646 O O . GLN A 1 209 ? 14.032 4.514 -2.216 1.00 88.69 209 GLN A O 1
ATOM 1651 N N . THR A 1 210 ? 12.662 5.477 -0.721 1.00 91.69 210 THR A N 1
ATOM 1652 C CA . THR A 1 210 ? 12.301 6.616 -1.577 1.00 91.69 210 THR A CA 1
ATOM 1653 C C . THR A 1 210 ? 13.513 7.510 -1.823 1.00 91.69 210 THR A C 1
ATOM 1655 O O . THR A 1 210 ? 13.787 7.861 -2.965 1.00 91.69 210 THR A O 1
ATOM 1658 N N . LEU A 1 211 ? 14.282 7.837 -0.779 1.00 91.62 211 LEU A N 1
ATOM 1659 C CA . LEU A 1 211 ? 15.508 8.624 -0.922 1.00 91.62 211 LEU A CA 1
ATOM 1660 C C . LEU A 1 211 ? 16.563 7.879 -1.735 1.00 91.62 211 LEU A C 1
ATOM 1662 O O . LEU A 1 211 ? 17.179 8.483 -2.602 1.00 91.62 211 LEU A O 1
ATOM 1666 N N . SER A 1 212 ? 16.748 6.579 -1.506 1.00 87.62 212 SER A N 1
ATOM 1667 C CA . SER A 1 212 ? 17.646 5.759 -2.319 1.00 87.62 212 SER A CA 1
ATOM 1668 C C . SER A 1 212 ? 17.226 5.749 -3.785 1.00 87.62 212 SER A C 1
ATOM 1670 O O . SER A 1 212 ? 18.089 5.872 -4.636 1.00 87.62 212 SER A O 1
ATOM 1672 N N . TYR A 1 213 ? 15.929 5.657 -4.085 1.00 86.31 213 TYR A N 1
ATOM 1673 C CA . TYR A 1 213 ? 15.426 5.698 -5.460 1.00 86.31 213 TYR A CA 1
ATOM 1674 C C . TYR A 1 213 ? 15.657 7.055 -6.140 1.00 86.31 213 TYR A C 1
ATOM 1676 O O . TYR A 1 213 ? 15.943 7.105 -7.329 1.00 86.31 213 TYR A O 1
ATOM 1684 N N . VAL A 1 214 ? 15.509 8.158 -5.401 1.00 87.50 214 VAL A N 1
ATOM 1685 C CA . VAL A 1 214 ? 15.654 9.516 -5.952 1.00 87.50 214 VAL A CA 1
ATOM 1686 C C . VAL A 1 214 ? 17.120 9.949 -6.053 1.00 87.50 214 VAL A C 1
ATOM 1688 O O . VAL A 1 214 ? 17.475 10.679 -6.973 1.00 87.50 214 VAL A O 1
ATOM 1691 N N . LEU A 1 215 ? 17.961 9.555 -5.093 1.00 88.94 215 LEU A N 1
ATOM 1692 C CA . LEU A 1 215 ? 19.341 10.040 -4.968 1.00 88.94 215 LEU A CA 1
ATOM 1693 C C . LEU A 1 215 ? 20.386 9.097 -5.566 1.00 88.94 215 LEU A C 1
ATOM 1695 O O . LEU A 1 215 ? 21.487 9.551 -5.869 1.00 88.94 215 LEU A O 1
ATOM 1699 N N . LEU A 1 216 ? 20.091 7.801 -5.675 1.00 83.31 216 LEU A N 1
ATOM 1700 C CA . LEU A 1 216 ? 21.004 6.813 -6.242 1.00 83.31 216 LEU A CA 1
ATOM 1701 C C . LEU A 1 216 ? 20.455 6.362 -7.592 1.00 83.31 216 LEU A C 1
ATOM 1703 O O . LEU A 1 216 ? 19.261 6.083 -7.702 1.00 83.31 216 LEU A O 1
ATOM 1707 N N . ASP A 1 217 ? 21.331 6.235 -8.593 1.00 67.25 217 ASP A N 1
ATOM 1708 C CA . ASP A 1 217 ? 20.946 5.587 -9.845 1.00 67.25 217 ASP A CA 1
ATOM 1709 C C . ASP A 1 217 ? 20.408 4.185 -9.521 1.00 67.25 217 ASP A C 1
ATOM 1711 O O . ASP A 1 217 ? 21.076 3.420 -8.806 1.00 67.25 217 ASP A O 1
ATOM 1715 N N . PRO A 1 218 ? 19.205 3.826 -10.004 1.00 60.53 218 PRO A N 1
ATOM 1716 C CA . PRO A 1 218 ? 18.670 2.495 -9.809 1.00 60.53 218 PRO A CA 1
ATOM 1717 C C . PRO A 1 218 ? 19.650 1.500 -10.434 1.00 60.53 218 PRO A C 1
ATOM 1719 O O . PRO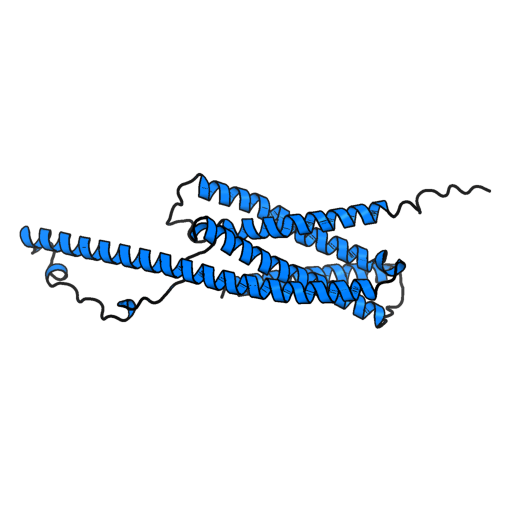 A 1 218 ? 19.748 1.390 -11.652 1.00 60.53 218 PRO A O 1
ATOM 1722 N N . LEU A 1 219 ? 20.410 0.771 -9.612 1.00 53.66 219 LEU A N 1
ATOM 1723 C CA . LEU A 1 219 ? 21.235 -0.331 -10.100 1.00 53.66 219 LEU A CA 1
ATOM 1724 C C . LEU A 1 219 ? 20.280 -1.419 -10.616 1.00 53.66 219 LEU A C 1
ATOM 1726 O O . LEU A 1 219 ? 19.823 -2.277 -9.855 1.00 53.66 219 LEU A O 1
ATOM 1730 N N . ASP A 1 220 ? 19.972 -1.347 -11.913 1.00 55.00 220 ASP A N 1
ATOM 1731 C CA . ASP A 1 220 ? 18.936 -2.089 -12.651 1.00 55.00 220 ASP A CA 1
ATOM 1732 C C . ASP A 1 220 ? 18.971 -3.616 -12.438 1.00 55.00 220 ASP A C 1
ATOM 1734 O O . ASP A 1 220 ? 17.992 -4.320 -12.694 1.00 55.00 220 ASP A O 1
ATOM 1738 N N . GLN A 1 221 ? 20.087 -4.168 -11.953 1.00 44.47 221 GLN A N 1
ATOM 1739 C CA . GLN A 1 221 ? 20.298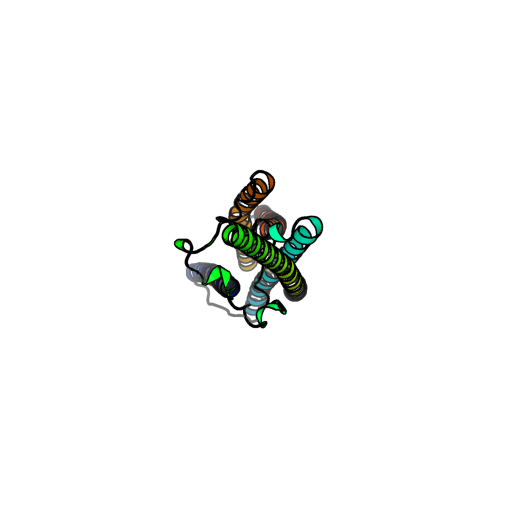 -5.613 -11.898 1.00 44.47 221 GLN A CA 1
ATOM 1740 C C . GLN A 1 221 ? 20.100 -6.242 -10.512 1.00 44.47 221 GLN A C 1
ATOM 1742 O O . GLN A 1 221 ? 19.640 -7.386 -10.462 1.00 44.47 221 GLN A O 1
ATOM 1747 N N . PHE A 1 222 ? 20.354 -5.523 -9.409 1.00 43.06 222 PHE A N 1
ATOM 1748 C CA . PHE A 1 222 ? 20.332 -6.095 -8.048 1.00 43.06 222 PHE A CA 1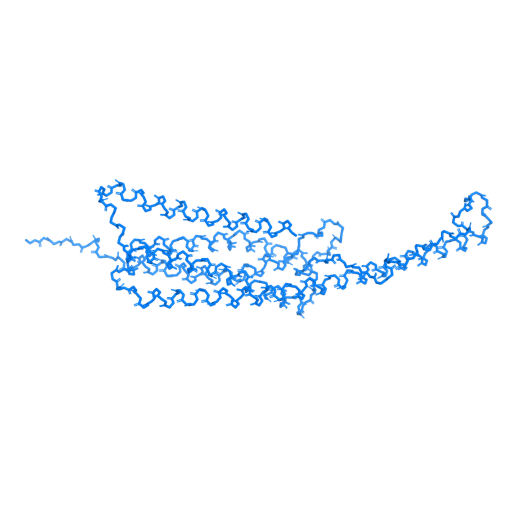
ATOM 1749 C C . PHE A 1 222 ? 19.069 -5.778 -7.236 1.00 43.06 222 PHE A C 1
ATOM 1751 O O . PHE A 1 222 ? 18.797 -6.469 -6.259 1.00 43.06 222 PHE A O 1
ATOM 1758 N N . ASN A 1 223 ? 18.272 -4.781 -7.640 1.00 53.28 223 ASN A N 1
ATOM 1759 C CA . ASN A 1 223 ? 17.177 -4.252 -6.814 1.00 53.28 223 ASN A CA 1
ATOM 1760 C C . ASN A 1 223 ? 15.768 -4.430 -7.412 1.00 53.28 223 ASN A C 1
ATOM 1762 O O . ASN A 1 223 ? 14.827 -3.752 -7.004 1.00 53.28 223 ASN A O 1
ATOM 1766 N N . ARG A 1 224 ? 15.597 -5.383 -8.344 1.00 53.88 224 ARG A N 1
ATOM 1767 C CA . ARG A 1 224 ? 14.341 -5.665 -9.079 1.00 53.88 224 ARG A CA 1
ATOM 1768 C C . ARG A 1 224 ? 13.109 -6.016 -8.216 1.00 53.88 224 ARG A C 1
ATOM 1770 O O . ARG A 1 224 ? 12.037 -6.216 -8.772 1.00 53.88 224 ARG A O 1
ATOM 1777 N N . GLY A 1 225 ? 13.233 -6.071 -6.888 1.00 56.56 225 GLY A N 1
ATOM 1778 C CA . GLY A 1 225 ? 12.142 -6.395 -5.960 1.00 56.56 225 GLY A CA 1
ATOM 1779 C C . GLY A 1 225 ? 11.802 -5.327 -4.914 1.00 56.56 225 GLY A C 1
ATOM 1780 O O . GLY A 1 225 ? 10.972 -5.600 -4.052 1.00 56.56 225 GLY A O 1
ATOM 1781 N N . LEU A 1 226 ? 12.429 -4.143 -4.925 1.00 63.69 226 LEU A N 1
ATOM 1782 C CA . LEU A 1 226 ? 12.191 -3.119 -3.896 1.00 63.69 226 LEU A CA 1
ATOM 1783 C C . LEU A 1 226 ? 11.647 -1.819 -4.496 1.00 63.69 226 LEU A C 1
ATOM 1785 O O . LEU A 1 226 ? 12.323 -0.795 -4.490 1.00 63.69 226 LEU A O 1
ATOM 1789 N N . GLN A 1 227 ? 10.403 -1.853 -4.984 1.00 83.12 227 GLN A N 1
ATOM 1790 C CA . GLN A 1 227 ? 9.683 -0.624 -5.325 1.00 83.12 227 GLN A CA 1
ATOM 1791 C C . GLN A 1 227 ? 9.371 0.174 -4.046 1.00 83.12 227 GLN A C 1
ATOM 1793 O O . GLN A 1 227 ? 8.652 -0.333 -3.176 1.00 83.12 227 GLN A O 1
ATOM 1798 N N . PRO A 1 228 ? 9.878 1.412 -3.903 1.00 86.69 228 PRO A N 1
ATOM 1799 C CA . PRO A 1 228 ? 9.641 2.234 -2.713 1.00 86.69 228 PRO A CA 1
ATOM 1800 C C . PRO A 1 228 ? 8.161 2.592 -2.522 1.00 86.69 228 PRO A C 1
ATOM 1802 O O . PRO A 1 228 ? 7.706 2.759 -1.383 1.00 86.69 228 PRO A O 1
ATOM 1805 N N . GLY A 1 229 ? 7.397 2.675 -3.619 1.00 90.81 229 GLY A N 1
ATOM 1806 C CA . GLY A 1 229 ? 6.015 3.141 -3.612 1.00 90.81 229 GLY A CA 1
ATOM 1807 C C . GLY A 1 229 ? 5.106 2.346 -2.678 1.00 90.81 229 GLY A C 1
ATOM 1808 O O . GLY A 1 229 ? 4.256 2.942 -2.023 1.00 90.81 229 GLY A O 1
ATOM 1809 N N . GLY A 1 230 ? 5.318 1.032 -2.537 1.00 91.06 230 GLY A N 1
ATOM 1810 C CA . GLY A 1 230 ? 4.445 0.182 -1.719 1.00 91.06 230 GLY A CA 1
ATOM 1811 C C . GLY A 1 230 ? 4.512 0.529 -0.234 1.00 91.06 230 GLY A C 1
ATOM 1812 O O . GLY A 1 230 ? 3.490 0.783 0.407 1.00 91.06 230 GLY A O 1
ATOM 1813 N N . LYS A 1 231 ? 5.729 0.614 0.318 1.00 91.62 231 LYS A N 1
ATOM 1814 C CA . LYS A 1 231 ? 5.921 0.972 1.733 1.00 91.62 231 LYS A CA 1
ATOM 1815 C C . LYS A 1 231 ? 5.524 2.418 2.002 1.00 91.62 231 LYS A C 1
ATOM 1817 O O . LYS A 1 231 ? 4.963 2.706 3.060 1.00 91.62 231 LYS A O 1
ATOM 1822 N N . LEU A 1 232 ? 5.795 3.316 1.054 1.00 95.00 232 LEU A N 1
ATOM 1823 C CA . LEU A 1 232 ? 5.426 4.723 1.166 1.00 95.00 232 LEU A CA 1
ATOM 1824 C C . LEU A 1 232 ? 3.907 4.908 1.191 1.00 95.00 232 LEU A C 1
ATOM 1826 O O . LEU A 1 232 ? 3.389 5.544 2.107 1.00 95.00 232 LEU A O 1
ATOM 1830 N N . ALA A 1 233 ? 3.192 4.301 0.243 1.00 96.44 233 ALA A N 1
ATOM 1831 C CA . ALA A 1 233 ? 1.738 4.367 0.164 1.00 96.44 233 ALA A CA 1
ATOM 1832 C C . ALA A 1 233 ? 1.076 3.814 1.429 1.00 96.44 233 ALA A C 1
ATOM 1834 O O . ALA A 1 233 ? 0.169 4.440 1.985 1.00 96.44 233 ALA A O 1
ATOM 1835 N N . LEU A 1 234 ? 1.540 2.655 1.909 1.00 94.31 234 LEU A N 1
ATOM 1836 C CA . LEU A 1 234 ? 1.027 2.058 3.139 1.00 94.31 234 LEU A CA 1
ATOM 1837 C C . LEU A 1 234 ? 1.258 2.983 4.338 1.00 94.31 234 LEU A C 1
ATOM 1839 O O . LEU A 1 234 ? 0.315 3.263 5.070 1.00 94.31 234 LEU A O 1
ATOM 1843 N N . SER A 1 235 ? 2.470 3.526 4.487 1.00 96.06 235 SER A N 1
ATOM 1844 C CA . SER A 1 235 ? 2.819 4.414 5.605 1.00 96.06 235 SER A CA 1
ATOM 1845 C C . SER A 1 235 ? 2.000 5.708 5.603 1.00 96.06 235 SER A C 1
ATOM 1847 O O . SER A 1 235 ? 1.528 6.137 6.653 1.00 96.06 235 SER A O 1
ATOM 1849 N N . ILE A 1 236 ? 1.787 6.314 4.429 1.00 97.75 236 ILE A N 1
ATOM 1850 C CA . ILE A 1 236 ? 0.948 7.514 4.278 1.00 97.75 236 ILE A CA 1
ATOM 1851 C C . ILE A 1 236 ? -0.509 7.214 4.636 1.00 97.75 236 ILE A C 1
ATOM 1853 O O . ILE A 1 236 ? -1.177 8.060 5.226 1.00 97.75 236 ILE A O 1
ATOM 1857 N N . THR A 1 237 ? -0.995 6.012 4.326 1.00 97.88 237 THR A N 1
ATOM 1858 C CA . THR A 1 237 ? -2.370 5.607 4.648 1.00 97.88 237 THR A CA 1
ATOM 1859 C C . THR A 1 237 ? -2.538 5.300 6.138 1.00 97.88 237 THR A C 1
ATOM 1861 O O . THR A 1 237 ? -3.524 5.704 6.752 1.00 97.88 237 THR A O 1
ATOM 1864 N N . THR A 1 238 ? -1.585 4.593 6.750 1.00 96.50 238 THR A N 1
ATOM 1865 C CA . THR A 1 238 ? -1.712 4.091 8.128 1.00 96.50 238 THR A CA 1
ATOM 1866 C C . THR A 1 238 ? -1.397 5.144 9.181 1.00 96.50 238 THR A C 1
ATOM 1868 O O . THR A 1 238 ? -1.990 5.113 10.258 1.00 96.50 238 THR A O 1
ATOM 1871 N N . LEU A 1 239 ? -0.505 6.092 8.883 1.00 97.94 239 LEU A N 1
ATOM 1872 C CA . LEU A 1 239 ? -0.117 7.171 9.791 1.00 97.94 239 LEU A CA 1
ATOM 1873 C C . LEU A 1 239 ? -1.312 8.001 10.307 1.00 97.94 239 LEU A C 1
ATOM 1875 O O . LEU A 1 239 ? -1.451 8.113 11.527 1.00 97.94 239 LEU A O 1
ATOM 1879 N N . PRO A 1 240 ? -2.200 8.563 9.459 1.00 98.31 240 PRO A N 1
ATOM 1880 C CA . PRO A 1 240 ? -3.342 9.335 9.946 1.00 98.31 240 PRO A CA 1
ATOM 1881 C C . PRO A 1 240 ? -4.308 8.473 10.766 1.00 98.31 240 PRO A C 1
ATOM 1883 O O . PRO A 1 240 ? -4.812 8.936 11.788 1.00 98.31 240 PRO A O 1
ATOM 1886 N N . ILE A 1 241 ? -4.519 7.209 10.377 1.00 97.31 241 ILE A N 1
ATOM 1887 C CA . ILE A 1 241 ? -5.349 6.264 11.138 1.00 97.31 241 ILE A CA 1
ATOM 1888 C C . ILE A 1 241 ? -4.754 6.074 12.537 1.00 97.31 241 ILE A C 1
ATOM 1890 O O . ILE A 1 241 ? -5.449 6.259 13.536 1.00 97.31 241 ILE A O 1
ATOM 1894 N N . TRP A 1 242 ? -3.458 5.771 12.626 1.00 97.69 242 TRP A N 1
ATOM 1895 C CA . TRP A 1 242 ? -2.772 5.597 13.902 1.00 97.69 242 TRP A CA 1
ATOM 1896 C C . TRP A 1 242 ? -2.873 6.841 14.789 1.00 97.69 242 TRP A C 1
ATOM 1898 O O . TRP A 1 242 ? -3.226 6.709 15.959 1.00 97.69 242 TRP A O 1
ATOM 1908 N N . ILE A 1 243 ? -2.632 8.038 14.245 1.00 98.25 243 ILE A N 1
ATOM 1909 C CA . ILE A 1 243 ? -2.707 9.299 15.001 1.00 98.25 243 ILE A CA 1
ATOM 1910 C C . ILE A 1 243 ? -4.112 9.518 15.576 1.00 98.25 243 ILE A C 1
ATOM 1912 O O . ILE A 1 243 ? -4.238 9.864 16.751 1.00 98.25 243 ILE A O 1
ATOM 1916 N N . ILE A 1 244 ? -5.165 9.283 14.785 1.00 97.69 244 ILE A N 1
ATOM 1917 C CA . ILE A 1 244 ? -6.558 9.427 15.238 1.00 97.69 244 ILE A CA 1
ATOM 1918 C C . ILE A 1 244 ? -6.852 8.463 16.394 1.00 97.69 244 ILE A C 1
ATOM 1920 O O . ILE A 1 244 ? -7.365 8.876 17.434 1.00 97.69 244 ILE A O 1
ATOM 1924 N N . TYR A 1 245 ? -6.497 7.186 16.244 1.00 95.31 245 TYR A N 1
ATOM 1925 C CA . TYR A 1 245 ? -6.759 6.170 17.267 1.00 95.31 245 TYR A CA 1
ATOM 1926 C C . TYR A 1 245 ? -5.912 6.362 18.530 1.00 95.31 245 TYR A C 1
ATOM 1928 O O . TYR A 1 245 ? -6.422 6.202 19.640 1.00 95.31 245 TYR A O 1
ATOM 1936 N N . LEU A 1 246 ? -4.655 6.784 18.383 1.00 96.00 246 LEU A N 1
ATOM 1937 C CA . LEU A 1 246 ? -3.791 7.158 19.499 1.00 96.00 246 LEU A CA 1
ATOM 1938 C C . LEU A 1 246 ? -4.369 8.349 20.270 1.00 96.00 246 LEU A C 1
ATOM 1940 O O . LEU A 1 246 ? -4.380 8.345 21.502 1.00 96.00 246 LEU A O 1
ATOM 1944 N N . TRP A 1 247 ? -4.875 9.358 19.560 1.00 97.06 247 TRP A N 1
ATOM 1945 C CA . TRP A 1 247 ? -5.511 10.515 20.179 1.00 97.06 247 TRP A CA 1
ATOM 1946 C C . TRP A 1 247 ? -6.759 10.121 20.975 1.00 97.06 247 TRP A C 1
ATOM 1948 O O . TRP A 1 247 ? -6.893 10.521 22.135 1.00 97.06 247 TRP A O 1
ATOM 1958 N N . GLU A 1 248 ? -7.625 9.280 20.408 1.00 93.81 248 GLU A N 1
ATOM 1959 C CA . GLU A 1 248 ? -8.790 8.744 21.120 1.00 93.81 248 GLU A CA 1
ATOM 1960 C C . GLU A 1 248 ? -8.379 7.891 22.334 1.00 93.81 248 GLU A C 1
ATOM 1962 O O . GLU A 1 248 ? -8.986 8.009 23.399 1.00 93.81 248 GLU A O 1
ATOM 1967 N N . ALA A 1 249 ? -7.304 7.099 22.236 1.00 91.06 249 ALA A N 1
ATOM 1968 C CA . ALA A 1 249 ? -6.769 6.326 23.360 1.00 91.06 249 ALA A CA 1
ATOM 1969 C C . ALA A 1 249 ? -6.295 7.223 24.512 1.00 91.06 249 ALA A C 1
ATOM 1971 O O . ALA A 1 249 ? -6.670 7.012 25.668 1.00 91.06 249 ALA A O 1
ATOM 1972 N N . ILE A 1 250 ? -5.531 8.274 24.204 1.00 92.62 250 ILE A N 1
ATOM 1973 C CA . ILE A 1 250 ? -5.078 9.259 25.196 1.00 92.62 250 ILE A CA 1
ATOM 1974 C C . ILE A 1 250 ? -6.279 9.977 25.821 1.00 92.62 250 ILE A C 1
ATOM 1976 O O . ILE A 1 250 ? -6.326 10.183 27.037 1.00 92.62 250 ILE A O 1
ATOM 1980 N N . ARG A 1 251 ? -7.273 10.344 25.006 1.00 91.50 251 ARG A N 1
ATOM 1981 C CA . ARG A 1 251 ? -8.499 11.008 25.463 1.00 91.50 251 ARG A CA 1
ATOM 1982 C C . ARG A 1 251 ? -9.312 10.122 26.406 1.00 91.50 251 ARG A C 1
ATOM 1984 O O . ARG A 1 251 ? -9.799 10.623 27.417 1.00 91.50 251 ARG A O 1
ATOM 1991 N N . ALA A 1 252 ? -9.428 8.830 26.109 1.00 86.56 252 ALA A N 1
ATOM 1992 C CA . ALA A 1 252 ? -10.125 7.860 26.951 1.00 86.56 252 ALA A CA 1
ATOM 1993 C C . ALA A 1 252 ? -9.456 7.701 28.327 1.00 86.56 252 ALA A C 1
ATOM 1995 O O . ALA A 1 252 ? -10.142 7.615 29.343 1.00 86.56 252 ALA A O 1
ATOM 1996 N N . ILE A 1 253 ? -8.121 7.735 28.388 1.00 85.00 253 ILE A N 1
ATOM 1997 C CA . ILE A 1 253 ? -7.380 7.682 29.660 1.00 85.00 253 ILE A CA 1
ATOM 1998 C C . ILE A 1 253 ? -7.619 8.955 30.481 1.00 85.00 253 ILE A C 1
ATOM 2000 O O . ILE A 1 253 ? -7.943 8.876 31.663 1.00 85.00 253 ILE A O 1
ATOM 2004 N N . ARG A 1 254 ? -7.529 10.136 29.854 1.00 84.69 254 ARG A N 1
ATOM 2005 C CA . ARG A 1 254 ? -7.710 11.430 30.541 1.00 84.69 254 ARG A CA 1
ATOM 2006 C C . ARG A 1 254 ? -9.120 11.648 31.098 1.00 84.69 254 ARG A C 1
ATOM 2008 O O . ARG A 1 254 ? -9.280 12.441 32.018 1.00 84.69 254 ARG A O 1
ATOM 2015 N N . ARG A 1 255 ? -10.131 10.973 30.545 1.00 76.75 255 ARG A N 1
ATOM 2016 C CA . ARG A 1 255 ? -11.531 11.038 30.997 1.00 76.75 255 ARG A CA 1
ATOM 2017 C C . ARG A 1 255 ? -11.844 10.195 32.235 1.00 76.75 255 ARG A C 1
ATOM 2019 O O . ARG A 1 255 ? -12.910 10.388 32.803 1.00 76.75 255 ARG A O 1
ATOM 2026 N N . ASN A 1 256 ? -10.908 9.372 32.717 1.00 59.88 256 ASN A N 1
ATOM 2027 C CA . ASN A 1 256 ? -11.044 8.630 33.976 1.00 59.88 256 ASN A CA 1
ATOM 2028 C C . ASN A 1 256 ? -10.247 9.238 35.173 1.00 59.88 256 ASN A C 1
ATOM 2030 O O . ASN A 1 256 ? -9.400 8.534 35.721 1.00 59.88 256 ASN A O 1
ATOM 2034 N N . PRO A 1 257 ? -10.453 10.499 35.629 1.00 49.91 257 PRO A N 1
ATOM 2035 C CA . PRO A 1 257 ? -9.834 10.992 36.870 1.00 49.91 257 PRO A CA 1
ATOM 2036 C C . PRO A 1 257 ? -10.548 10.594 38.184 1.00 49.91 257 PRO A C 1
ATOM 2038 O O . PRO A 1 257 ? -10.073 10.961 39.255 1.00 49.91 257 PRO A O 1
ATOM 2041 N N . SER A 1 258 ? -11.681 9.884 38.153 1.00 51.12 258 SER A N 1
ATOM 2042 C CA . SER A 1 258 ? -12.644 9.894 39.273 1.00 51.12 258 SER A CA 1
ATOM 2043 C C . SER A 1 258 ? -12.383 8.956 40.463 1.00 51.12 258 SER A C 1
ATOM 2045 O O . SER A 1 258 ? -13.110 9.056 41.444 1.00 51.12 258 SER A O 1
ATOM 2047 N N . GLU A 1 259 ? -11.384 8.068 40.440 1.00 50.47 259 GLU A N 1
ATOM 2048 C CA . GLU A 1 259 ? -11.118 7.157 41.580 1.00 50.47 259 GLU A CA 1
ATOM 2049 C C . GLU A 1 259 ? -9.895 7.544 42.429 1.00 50.47 259 GLU A C 1
ATOM 2051 O O . GLU A 1 259 ? -9.641 6.934 43.464 1.00 50.47 259 GLU A O 1
ATOM 2056 N N . ALA A 1 260 ? -9.145 8.585 42.054 1.00 46.09 260 ALA A N 1
ATOM 2057 C CA . ALA A 1 260 ? -7.909 8.966 42.750 1.00 46.09 260 ALA A CA 1
ATOM 2058 C C . ALA A 1 260 ? -8.081 10.078 43.806 1.00 46.09 260 ALA A C 1
ATOM 2060 O O . ALA A 1 260 ? -7.089 10.620 44.289 1.00 46.09 260 ALA A O 1
ATOM 2061 N N . GLY A 1 261 ? -9.312 10.447 44.176 1.00 46.38 261 GLY A N 1
ATOM 2062 C CA . GLY A 1 261 ? -9.531 11.614 45.032 1.00 46.38 261 GLY A CA 1
ATOM 2063 C C . GLY A 1 261 ? -10.889 11.691 45.719 1.00 46.38 261 GLY A C 1
ATOM 2064 O O . GLY A 1 261 ? -11.590 12.682 45.553 1.00 46.38 261 GLY A O 1
ATOM 2065 N N . GLN A 1 262 ? -11.235 10.699 46.541 1.00 39.97 262 GLN A N 1
ATOM 2066 C CA . GLN A 1 262 ? -12.057 10.965 47.726 1.00 39.97 262 GLN A CA 1
ATOM 2067 C C . GLN A 1 262 ? -11.213 10.766 48.993 1.00 39.97 262 GLN A C 1
ATOM 2069 O O . GLN A 1 262 ? -11.126 9.654 49.506 1.00 39.97 262 GLN A O 1
ATOM 2074 N N . PRO A 1 263 ? -10.627 11.830 49.563 1.00 50.72 263 PRO A N 1
ATOM 2075 C CA . PRO A 1 263 ? -10.485 11.938 51.003 1.00 50.72 263 PRO A CA 1
ATOM 2076 C C . PRO A 1 263 ? -11.813 12.476 51.555 1.00 50.72 263 PRO A C 1
ATOM 2078 O O . PRO A 1 263 ? -11.972 13.670 51.790 1.00 50.72 263 PRO A O 1
ATOM 2081 N N . GLY A 1 264 ? -12.801 11.593 51.695 1.00 43.81 264 GLY A N 1
ATOM 2082 C CA . GLY A 1 264 ? -14.058 11.887 52.381 1.00 43.81 264 GLY A CA 1
ATOM 2083 C C . GLY A 1 264 ? -13.954 11.493 53.847 1.00 43.81 264 GLY A C 1
ATOM 2084 O O . GLY A 1 264 ? -14.425 10.429 54.228 1.00 43.81 264 GLY A O 1
ATOM 2085 N N . GLY A 1 265 ? -13.284 12.326 54.644 1.00 43.66 265 GLY A N 1
ATOM 2086 C CA . GLY A 1 265 ? -13.459 12.332 56.093 1.00 43.66 265 GLY A CA 1
ATOM 2087 C C . GLY A 1 265 ? -14.788 12.998 56.454 1.00 43.66 265 GLY A C 1
ATOM 2088 O O . GLY A 1 265 ? -15.163 13.998 55.838 1.00 43.66 265 GLY A O 1
ATOM 2089 N N . GLY A 1 266 ? -15.466 12.431 57.448 1.00 39.03 266 GLY A N 1
ATOM 2090 C CA . GLY A 1 266 ? -16.723 12.898 58.026 1.00 39.03 266 GLY A CA 1
ATOM 2091 C C . GLY A 1 266 ? -17.353 11.793 58.849 1.00 39.03 266 GLY A C 1
ATOM 2092 O O . GLY A 1 266 ? -18.140 11.031 58.254 1.00 39.03 266 GLY A O 1
#

Foldseek 3Di:
DVVVVVVVVVVCVLLVVLCCVLVVVVVVVCVVVVDDPDPDPLVVLLLVLLSLLLVLLVLLLLLQLLQLLLVCCVVDNLLLRDFFDADDDPCVPPDDPDDDPLNVDDPVPDDPVSVVVVVVVVVVVVVVVVVVVVVSRVVSSVVRSVVSNVSSVVSNVSSCCRNVVSVVVCVVSDDPVNCLDPSVLSSLVSQLVVLVVLLVVLVVVLVVLVCCPVPPDPPVPPPSPDNSSNSVSSNVSSVVSNVVSVVVNVVSVVVPPPPPDDPDDD

pLDDT: mean 83.41, std 14.66, range [39.03, 98.44]

Radius of gyration: 28.81 Å; chains: 1; bounding box: 65×34×103 Å

Sequence (266 aa):
MEVVWVALVAFAALVGLIVVVAGGVVLFIRMRAREPINLDLRFLLRLYLLVVIVAGLLVFTQGASNLLLAGFAAIGDNQFSYSPVYIFLPGDNAPRPSPSPLELKDRAELTDSEREDLSVLLAEREQSRTQLEAERRRLGLERARDEGLIEGISFLVIGLIIWGSHFAGRRWLENEEERDSLLSRVYLTLVTITFGVITIVFLPQAVFQTLSYVLLDPLDQFNRGLQPGGKLALSITTLPIWIIYLWEAIRAIRRNPSEAGQPGGG

Secondary structure (DSSP, 8-state):
-HHHHHHHHHHHHHHHHHHHHHHHHHHHHHHHHT------HHHHHHHHHHHHHHHHHHHHHHHHHHHHHHHHHHHS-HHHH-PPPP---GGGGSPPPPPPHHHHS-GGG--HHHHHHHHHHHHHHHHHHHHHHHHHHHHHHHHHHHHHHHHHHHHHHHHHHHHHHHHHHHHHH--HHHHTSHHHHHHHHHHHHHHHHHHHHHHHHHHHHHHHHHHS---TTT-TT--HHHHHHHHHHHHHHHHHHHHHHHHHHHT--TTS------